Protein AF-0000000071535593 (afdb_homodimer)

Structure (mmCIF, N/CA/C/O backbone):
data_AF-0000000071535593-model_v1
#
loop_
_entity.id
_entity.type
_entity.pdbx_description
1 polymer 'Phloem filament protein'
#
loop_
_atom_site.group_PDB
_atom_site.id
_atom_site.type_symbol
_atom_site.label_atom_id
_atom_site.label_alt_id
_atom_site.label_comp_id
_atom_site.label_asym_id
_atom_site.label_entity_id
_atom_site.label_seq_id
_atom_site.pdbx_PDB_ins_code
_atom_site.Cartn_x
_atom_site.Cartn_y
_atom_site.Cartn_z
_atom_site.occupancy
_atom_site.B_iso_or_equiv
_atom_site.auth_seq_id
_atom_site.auth_comp_id
_atom_site.auth_asym_id
_atom_site.auth_atom_id
_atom_site.pdbx_PDB_model_num
ATOM 1 N N . MET A 1 1 ? 7.887 1.093 39.281 1 25.12 1 MET A N 1
ATOM 2 C CA . MET A 1 1 ? 7.391 -0.198 38.812 1 25.12 1 MET A CA 1
ATOM 3 C C . MET A 1 1 ? 6.609 -0.042 37.5 1 25.12 1 MET A C 1
ATOM 5 O O . MET A 1 1 ? 5.445 0.36 37.5 1 25.12 1 MET A O 1
ATOM 9 N N . SER A 1 2 ? 7.035 0.683 36.562 1 35.38 2 SER A N 1
ATOM 10 C CA . SER A 1 2 ? 6.363 1.193 35.375 1 35.38 2 SER A CA 1
ATOM 11 C C . SER A 1 2 ? 5.688 0.07 34.594 1 35.38 2 SER A C 1
ATOM 13 O O . SER A 1 2 ? 6.316 -0.946 34.312 1 35.38 2 SER A O 1
ATOM 15 N N . SER A 1 3 ? 4.426 -0.334 35 1 36.66 3 SER A N 1
ATOM 16 C CA . SER A 1 3 ? 3.561 -1.41 34.531 1 36.66 3 SER A CA 1
ATOM 17 C C . SER A 1 3 ? 3.674 -1.587 33 1 36.66 3 SER A C 1
ATOM 19 O O . SER A 1 3 ? 3.727 -0.604 32.281 1 36.66 3 SER A O 1
ATOM 21 N N . LEU A 1 4 ? 4.328 -2.672 32.594 1 36.34 4 LEU A N 1
ATOM 22 C CA . LEU A 1 4 ? 4.617 -3.215 31.266 1 36.34 4 LEU A CA 1
ATOM 23 C C . LEU A 1 4 ? 3.389 -3.137 30.359 1 36.34 4 LEU A C 1
ATOM 25 O O . LEU A 1 4 ? 2.332 -3.672 30.703 1 36.34 4 LEU A O 1
ATOM 29 N N . PRO A 1 5 ? 2.865 -2.062 29.859 1 39.38 5 PRO A N 1
ATOM 30 C CA . PRO A 1 5 ? 1.601 -2.111 29.125 1 39.38 5 PRO A CA 1
ATOM 31 C C . PRO A 1 5 ? 1.322 -3.484 28.516 1 39.38 5 PRO A C 1
ATOM 33 O O . PRO A 1 5 ? 2.238 -4.297 28.375 1 39.38 5 PRO A O 1
ATOM 36 N N . SER A 1 6 ? -0.046 -4.004 28.453 1 41.03 6 SER A N 1
ATOM 37 C CA . SER A 1 6 ? -0.812 -5.098 27.875 1 41.03 6 SER A CA 1
ATOM 38 C C . SER A 1 6 ? -0.205 -5.547 26.547 1 41.03 6 SER A C 1
ATOM 40 O O . SER A 1 6 ? -0.004 -4.734 25.641 1 41.03 6 SER A O 1
ATOM 42 N N . ILE A 1 7 ? 0.666 -6.441 26.438 1 41.28 7 ILE A N 1
ATOM 43 C CA . ILE A 1 7 ? 1.229 -7.199 25.328 1 41.28 7 ILE A CA 1
ATOM 44 C C . ILE A 1 7 ? 0.157 -7.43 24.266 1 41.28 7 ILE A C 1
ATOM 46 O O . ILE A 1 7 ? -0.715 -8.289 24.438 1 41.28 7 ILE A O 1
ATOM 50 N N . CYS A 1 8 ? -0.79 -6.617 24.016 1 44.81 8 CYS A N 1
ATOM 51 C CA . CYS A 1 8 ? -1.752 -6.953 22.969 1 44.81 8 CYS A CA 1
ATOM 52 C C . CYS A 1 8 ? -1.101 -7.789 21.875 1 44.81 8 CYS A C 1
ATOM 54 O O . CYS A 1 8 ? -0.149 -7.344 21.234 1 44.81 8 CYS A O 1
ATOM 56 N N . SER A 1 9 ? -0.848 -8.945 22.125 1 51.56 9 SER A N 1
ATOM 57 C CA . SER A 1 9 ? -0.414 -9.883 21.094 1 51.56 9 SER A CA 1
ATOM 58 C C . SER A 1 9 ? -0.837 -9.406 19.703 1 51.56 9 SER A C 1
ATOM 60 O O . SER A 1 9 ? -2.029 -9.258 19.422 1 51.56 9 SER A O 1
ATOM 62 N N . LYS A 1 10 ? -0.213 -8.414 19.234 1 64.94 10 LYS A N 1
ATOM 63 C CA . LYS A 1 10 ? -0.612 -7.859 17.938 1 64.94 10 LYS A CA 1
ATOM 64 C C . LYS A 1 10 ? -1.049 -8.961 16.969 1 64.94 10 LYS A C 1
ATOM 66 O O . LYS A 1 10 ? -0.282 -9.883 16.688 1 64.94 10 LYS A O 1
ATOM 71 N N . ARG A 1 11 ? -2.307 -9.398 17.016 1 82.06 11 ARG A N 1
ATOM 72 C CA . ARG A 1 11 ? -3.014 -10.406 16.234 1 82.06 11 ARG A CA 1
ATOM 73 C C . ARG A 1 11 ? -3.039 -10.039 14.766 1 82.06 11 ARG A C 1
ATOM 75 O O . ARG A 1 11 ? -2.871 -8.867 14.406 1 82.06 11 ARG A O 1
ATOM 82 N N . TRP A 1 12 ? -2.934 -11.109 14.023 1 93.44 12 TRP A N 1
ATOM 83 C CA . TRP A 1 12 ? -3.189 -10.938 12.602 1 93.44 12 TRP A CA 1
ATOM 84 C C . TRP A 1 12 ? -4.574 -10.344 12.367 1 93.44 12 TRP A C 1
ATOM 86 O O . TRP A 1 12 ? -5.559 -10.789 12.961 1 93.44 12 TRP A O 1
ATOM 96 N N . ILE A 1 13 ? -4.59 -9.289 11.68 1 93.25 13 ILE A N 1
ATOM 97 C CA . ILE A 1 13 ? -5.844 -8.672 11.273 1 93.25 13 ILE A CA 1
ATOM 98 C C . ILE A 1 13 ? -6.102 -8.938 9.789 1 93.25 13 ILE A C 1
ATOM 100 O O . ILE A 1 13 ? -5.223 -8.719 8.953 1 93.25 13 ILE A O 1
ATOM 104 N N . LYS A 1 14 ? -7.293 -9.375 9.516 1 95.25 14 LYS A N 1
ATOM 105 C CA . LYS A 1 14 ? -7.633 -9.68 8.133 1 95.25 14 LYS A CA 1
ATOM 106 C C . LYS A 1 14 ? -7.984 -8.414 7.355 1 95.25 14 LYS A C 1
ATOM 108 O O . LYS A 1 14 ? -8.672 -7.531 7.879 1 95.25 14 LYS A O 1
ATOM 113 N N . PHE A 1 15 ? -7.574 -8.344 6.133 1 94.88 15 PHE A N 1
ATOM 114 C CA . PHE A 1 15 ? -7.969 -7.234 5.266 1 94.88 15 PHE A CA 1
ATOM 115 C C . PHE A 1 15 ? -9.438 -7.34 4.891 1 94.88 15 PHE A C 1
ATOM 117 O O . PHE A 1 15 ? -9.906 -8.406 4.473 1 94.88 15 PHE A O 1
ATOM 124 N N . PRO A 1 16 ? -10.102 -6.27 5.043 1 90.38 16 PRO A N 1
ATOM 125 C CA . PRO A 1 16 ? -11.492 -6.316 4.605 1 90.38 16 PRO A CA 1
ATOM 126 C C . PRO A 1 16 ? -11.641 -6.438 3.09 1 90.38 16 PRO A C 1
ATOM 128 O O . PRO A 1 16 ? -12.617 -7 2.6 1 90.38 16 PRO A O 1
ATOM 131 N N . ASN A 1 17 ? -10.75 -5.82 2.326 1 91.38 17 ASN A N 1
ATOM 132 C CA . ASN A 1 17 ? -10.688 -5.852 0.868 1 91.38 17 ASN A CA 1
ATOM 133 C C . ASN A 1 17 ? -9.25 -5.98 0.37 1 91.38 17 ASN A C 1
ATOM 135 O O . ASN A 1 17 ? -8.391 -5.176 0.7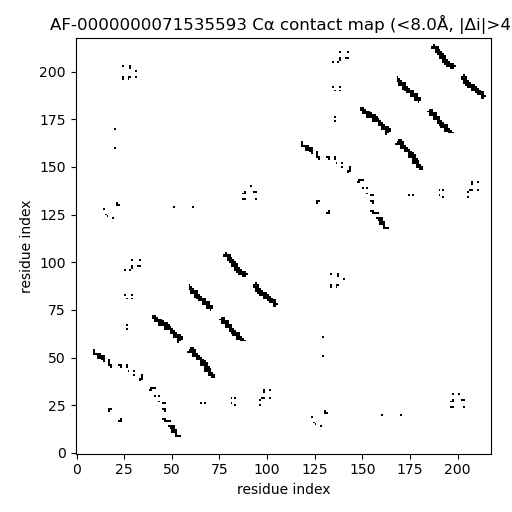29 1 91.38 17 ASN A O 1
ATOM 139 N N . VAL A 1 18 ? -9.117 -6.957 -0.475 1 93.25 18 VAL A N 1
ATOM 140 C CA . VAL A 1 18 ? -7.742 -7.23 -0.891 1 93.25 18 VAL A CA 1
ATOM 141 C C . VAL A 1 18 ? -7.512 -6.695 -2.301 1 93.25 18 VAL A C 1
ATOM 143 O O . VAL A 1 18 ? -6.387 -6.711 -2.803 1 93.25 18 VAL A O 1
ATOM 146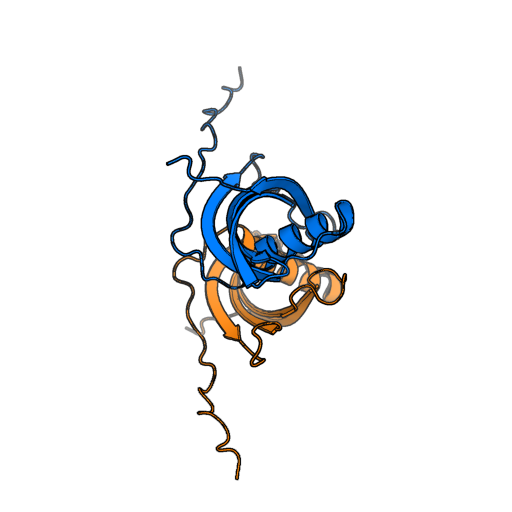 N N . LEU A 1 19 ? -8.609 -6.199 -2.914 1 89.19 19 LEU A N 1
ATOM 147 C CA . LEU A 1 19 ? -8.469 -5.684 -4.27 1 89.19 19 LEU A CA 1
ATOM 148 C C . LEU A 1 19 ? -8.133 -4.195 -4.258 1 89.19 19 LEU A C 1
ATOM 150 O O . LEU A 1 19 ? -8.805 -3.398 -4.91 1 89.19 19 LEU A O 1
ATOM 154 N N . ILE A 1 20 ? -7.234 -3.844 -3.434 1 92 20 ILE A N 1
ATOM 155 C CA . ILE A 1 20 ? -6.77 -2.463 -3.379 1 92 20 ILE A CA 1
ATOM 156 C C . ILE A 1 20 ? -5.383 -2.361 -4.012 1 92 20 ILE A C 1
ATOM 158 O O . ILE A 1 20 ? -4.551 -3.258 -3.848 1 92 20 ILE A O 1
ATOM 162 N N . PRO A 1 21 ? -5.137 -1.297 -4.656 1 92.19 21 PRO A N 1
ATOM 163 C CA . PRO A 1 21 ? -3.926 -1.204 -5.477 1 92.19 21 PRO A CA 1
ATOM 164 C C . PRO A 1 21 ? -2.646 -1.272 -4.645 1 92.19 21 PRO A C 1
ATOM 166 O O . PRO A 1 21 ? -1.653 -1.857 -5.082 1 92.19 21 PRO A O 1
ATOM 169 N N . CYS A 1 22 ? -2.633 -0.676 -3.508 1 93.25 22 CYS A N 1
ATOM 170 C CA . CYS A 1 22 ? -1.415 -0.676 -2.705 1 93.25 22 CYS A CA 1
ATOM 171 C C . CYS A 1 22 ? -1.065 -2.086 -2.242 1 93.25 22 CYS A C 1
ATOM 173 O O . CYS A 1 22 ? 0.108 -2.463 -2.221 1 93.25 22 CYS A O 1
ATOM 175 N N . LEU A 1 23 ? -2.078 -2.83 -1.902 1 94.44 23 LEU A N 1
ATOM 176 C CA . LEU A 1 23 ? -1.849 -4.215 -1.506 1 94.44 23 LEU A CA 1
ATOM 177 C C . LEU A 1 23 ? -1.385 -5.051 -2.693 1 94.44 23 LEU A C 1
ATOM 179 O O . LEU A 1 23 ? -0.507 -5.906 -2.551 1 94.44 23 LEU A O 1
ATOM 183 N N . GLN A 1 24 ? -1.997 -4.824 -3.807 1 93.31 24 GLN A N 1
ATOM 184 C CA . GLN A 1 24 ? -1.585 -5.531 -5.016 1 93.31 24 GLN A CA 1
ATOM 185 C C . GLN A 1 24 ? -0.12 -5.254 -5.34 1 93.31 24 GLN A C 1
ATOM 187 O O . GLN A 1 24 ? 0.606 -6.152 -5.77 1 93.31 24 GLN A O 1
ATOM 192 N N . ALA A 1 25 ? 0.277 -4.016 -5.113 1 92 25 ALA A N 1
ATOM 193 C CA . ALA A 1 25 ? 1.663 -3.635 -5.371 1 92 25 ALA A CA 1
ATOM 194 C C . ALA A 1 25 ? 2.621 -4.402 -4.465 1 92 25 ALA A C 1
ATOM 196 O O . ALA A 1 25 ? 3.689 -4.832 -4.902 1 92 25 ALA A O 1
ATOM 197 N N . ILE A 1 26 ? 2.27 -4.562 -3.207 1 94.25 26 ILE A N 1
ATOM 198 C CA . ILE A 1 26 ? 3.096 -5.289 -2.252 1 94.25 26 ILE A CA 1
ATOM 199 C C . ILE A 1 26 ? 3.221 -6.75 -2.684 1 94.25 26 ILE A C 1
ATOM 201 O O . ILE A 1 26 ? 4.32 -7.309 -2.691 1 94.25 26 ILE A O 1
ATOM 205 N N . ALA A 1 27 ? 2.074 -7.348 -3.047 1 95 27 ALA A N 1
ATOM 206 C CA . ALA A 1 27 ? 2.068 -8.742 -3.488 1 95 27 ALA A CA 1
ATOM 207 C C . ALA A 1 27 ? 2.934 -8.922 -4.73 1 95 27 ALA A C 1
ATOM 209 O O . ALA A 1 27 ? 3.699 -9.883 -4.824 1 95 27 ALA A O 1
ATOM 210 N N . GLU A 1 28 ? 2.787 -8.055 -5.641 1 92.62 28 GLU A N 1
ATOM 211 C CA . GLU A 1 28 ? 3.568 -8.117 -6.871 1 92.62 28 GLU A CA 1
ATOM 212 C C . GLU A 1 28 ? 5.062 -8.023 -6.582 1 92.62 28 GLU A C 1
ATOM 214 O O . GLU A 1 28 ? 5.867 -8.719 -7.207 1 92.62 28 GLU A O 1
ATOM 219 N N . HIS A 1 29 ? 5.398 -7.184 -5.656 1 91.31 29 HIS A N 1
ATOM 220 C CA . HIS A 1 29 ? 6.789 -7.098 -5.234 1 91.31 29 HIS A CA 1
ATOM 221 C C . HIS A 1 29 ? 7.301 -8.445 -4.738 1 91.31 29 HIS A C 1
ATOM 223 O O . HIS A 1 29 ? 8.438 -8.836 -5.027 1 91.31 29 HIS A O 1
ATOM 229 N N . GLY A 1 30 ? 6.5 -9.094 -3.98 1 93.5 30 GLY A N 1
ATOM 230 C CA . GLY A 1 30 ? 6.879 -10.398 -3.471 1 93.5 30 GLY A CA 1
ATOM 231 C C . GLY A 1 30 ? 7.16 -11.414 -4.57 1 93.5 30 GLY A C 1
ATOM 232 O O . GLY A 1 30 ? 8.172 -12.117 -4.527 1 93.5 30 GLY A O 1
ATOM 233 N N . ILE A 1 31 ? 6.332 -11.461 -5.535 1 92.62 31 ILE A N 1
ATOM 234 C CA . ILE A 1 31 ? 6.484 -12.398 -6.641 1 92.62 31 ILE A CA 1
ATOM 235 C C . ILE A 1 31 ? 7.746 -12.062 -7.434 1 92.62 31 ILE A C 1
ATOM 237 O O . ILE A 1 31 ? 8.492 -12.953 -7.832 1 92.62 31 ILE A O 1
ATOM 241 N N . GLU A 1 32 ? 7.996 -10.758 -7.605 1 90.94 32 GLU A N 1
ATOM 242 C CA . GLU A 1 32 ? 9.172 -10.336 -8.352 1 90.94 32 GLU A CA 1
ATOM 243 C C . GLU A 1 32 ? 10.461 -10.719 -7.633 1 90.94 32 GLU A C 1
ATOM 245 O O . GLU A 1 32 ? 11.414 -11.195 -8.258 1 90.94 32 GLU A O 1
ATOM 250 N N . GLU A 1 33 ? 10.477 -10.508 -6.348 1 90.44 33 GLU A N 1
ATOM 251 C CA . GLU A 1 33 ? 11.648 -10.898 -5.57 1 90.44 33 GLU A CA 1
ATOM 252 C C . GLU A 1 33 ? 11.883 -12.398 -5.629 1 90.44 33 GLU A C 1
ATOM 254 O O . GLU A 1 33 ? 13.023 -12.859 -5.75 1 90.44 33 GLU A O 1
ATOM 259 N N . PHE A 1 34 ? 10.812 -13.102 -5.543 1 93.38 34 PHE A N 1
ATOM 260 C CA . PHE A 1 34 ? 10.898 -14.555 -5.594 1 93.38 34 PHE A CA 1
ATOM 261 C C . PHE A 1 34 ? 11.438 -15.016 -6.945 1 93.38 34 PHE A C 1
ATOM 263 O O . PHE A 1 34 ? 12.32 -15.883 -7.008 1 93.38 34 PHE A O 1
ATOM 270 N N . LYS A 1 35 ? 10.852 -14.469 -7.965 1 90.81 35 LYS A N 1
ATOM 271 C CA . LYS A 1 35 ? 11.297 -14.797 -9.312 1 90.81 35 LYS A CA 1
ATOM 272 C C . LYS A 1 35 ? 12.781 -14.516 -9.484 1 90.81 35 LYS A C 1
ATOM 274 O O . LYS A 1 35 ? 13.5 -15.305 -10.109 1 90.81 35 LYS A O 1
ATOM 279 N N . LYS A 1 36 ? 13.18 -13.461 -8.992 1 88.44 36 LYS A N 1
ATOM 280 C CA . LYS A 1 36 ? 14.578 -13.062 -9.117 1 88.44 36 LYS A CA 1
ATOM 281 C C . LYS A 1 36 ? 15.5 -14.023 -8.375 1 88.44 36 LYS A C 1
ATOM 283 O O . LYS A 1 36 ? 16.562 -14.398 -8.875 1 88.44 36 LYS A O 1
ATOM 288 N N . LYS A 1 37 ? 15.078 -14.484 -7.273 1 90.56 37 LYS A N 1
ATOM 289 C CA . LYS A 1 37 ? 15.906 -15.328 -6.41 1 90.56 37 LYS A CA 1
ATOM 290 C C . LYS A 1 37 ? 15.961 -16.766 -6.926 1 90.56 37 LYS A C 1
ATOM 292 O O . LYS A 1 37 ? 16.984 -17.438 -6.801 1 90.56 37 LYS A O 1
ATOM 297 N N . HIS A 1 38 ? 14.836 -17.25 -7.523 1 91.38 38 HIS A N 1
ATOM 298 C CA . HIS A 1 38 ? 14.75 -18.672 -7.852 1 91.38 38 HIS A CA 1
ATOM 299 C C . HIS A 1 38 ? 14.727 -18.875 -9.359 1 91.38 38 HIS A C 1
ATOM 301 O O . HIS A 1 38 ? 14.68 -20.016 -9.828 1 91.38 38 HIS A O 1
ATOM 307 N N . GLU A 1 39 ? 14.75 -17.875 -10.164 1 90.06 39 GLU A N 1
ATOM 308 C CA . GLU A 1 39 ? 14.773 -17.938 -11.617 1 90.06 39 GLU A CA 1
ATOM 309 C C . GLU A 1 39 ? 13.57 -18.719 -12.148 1 90.06 39 GLU A C 1
ATOM 311 O O . GLU A 1 39 ? 13.727 -19.625 -12.961 1 90.06 39 GLU A O 1
ATOM 316 N N . VAL A 1 40 ? 12.477 -18.406 -11.555 1 90 40 VAL A N 1
ATOM 317 C CA . VAL A 1 40 ? 11.234 -19.016 -12.016 1 90 40 VAL A CA 1
ATOM 318 C C . VAL A 1 40 ? 10.398 -17.984 -12.773 1 90 40 VAL A C 1
ATOM 320 O O . VAL A 1 40 ? 10.656 -16.781 -12.68 1 90 40 VAL A O 1
ATOM 323 N N . SER A 1 41 ? 9.531 -18.578 -13.531 1 91.25 41 SER A N 1
ATOM 324 C CA . SER A 1 41 ? 8.625 -17.703 -14.281 1 91.25 41 SER A CA 1
ATOM 325 C C . SER A 1 41 ? 7.211 -17.766 -13.727 1 91.25 41 SER A C 1
ATOM 327 O O . SER A 1 41 ? 6.555 -18.812 -13.797 1 91.25 41 SER A O 1
ATOM 329 N N . LEU A 1 42 ? 6.836 -16.75 -13.078 1 93.56 42 LEU A N 1
ATOM 330 C CA . LEU A 1 42 ? 5.48 -16.594 -12.57 1 93.56 42 LEU A CA 1
ATOM 331 C C . LEU A 1 42 ? 4.891 -15.25 -13.016 1 93.56 42 LEU A C 1
ATOM 333 O O . LEU A 1 42 ? 5.613 -14.266 -13.141 1 93.56 42 LEU A O 1
ATOM 337 N N . ILE A 1 43 ? 3.648 -15.297 -13.352 1 92.31 43 ILE A N 1
ATOM 338 C CA . ILE A 1 43 ? 2.945 -14.062 -13.703 1 92.31 43 ILE A CA 1
ATOM 339 C C . ILE A 1 43 ? 1.898 -13.75 -12.641 1 92.31 43 ILE A C 1
ATOM 341 O O . ILE A 1 43 ? 0.955 -14.516 -12.438 1 92.31 43 ILE A O 1
ATOM 345 N N . TYR A 1 44 ? 2.076 -12.617 -12.023 1 92.5 44 TYR A N 1
ATOM 346 C CA . TYR A 1 44 ? 1.186 -12.18 -10.953 1 92.5 44 TYR A CA 1
ATOM 347 C C . TYR A 1 44 ? -0.24 -12.016 -11.461 1 92.5 44 TYR A C 1
ATOM 349 O O . TYR A 1 44 ? -0.459 -11.453 -12.539 1 92.5 44 TYR A O 1
ATOM 357 N N . LYS A 1 45 ? -1.156 -12.531 -10.75 1 94.12 45 LYS A N 1
ATOM 358 C CA . LYS A 1 45 ? -2.559 -12.281 -11.062 1 94.12 45 LYS A CA 1
ATOM 359 C C . LYS A 1 45 ? -3.193 -11.344 -10.039 1 94.12 45 LYS A C 1
ATOM 361 O O . LYS A 1 45 ? -3.422 -10.164 -10.32 1 94.12 45 LYS A O 1
ATOM 366 N N . ASN A 1 46 ? -3.479 -11.852 -8.766 1 94.94 46 ASN A N 1
ATOM 367 C CA . ASN A 1 46 ? -4.078 -11.016 -7.73 1 94.94 46 ASN A CA 1
ATOM 368 C C . ASN A 1 46 ? -3.906 -11.625 -6.34 1 94.94 46 ASN A C 1
ATOM 370 O O . ASN A 1 46 ? -3.504 -12.781 -6.215 1 94.94 46 ASN A O 1
ATOM 374 N N . VAL A 1 47 ? -4.16 -10.812 -5.336 1 96.88 47 VAL A N 1
ATOM 375 C CA . VAL A 1 47 ? -4.289 -11.281 -3.961 1 96.88 47 VAL A CA 1
ATOM 376 C C . VAL A 1 47 ? -5.699 -11.82 -3.729 1 96.88 47 VAL A C 1
ATOM 378 O O . VAL A 1 47 ? -6.684 -11.203 -4.145 1 96.88 47 VAL A O 1
ATOM 381 N N . VAL A 1 48 ? -5.793 -12.914 -3.098 1 96.88 48 VAL A N 1
ATOM 382 C CA . VAL A 1 48 ? -7.105 -13.492 -2.842 1 96.88 48 VAL A CA 1
ATOM 383 C C . VAL A 1 48 ? -7.477 -13.305 -1.372 1 96.88 48 VAL A C 1
ATOM 385 O O . VAL A 1 48 ? -8.656 -13.195 -1.032 1 96.88 48 VAL A O 1
ATOM 388 N N . GLU A 1 49 ? -6.477 -13.383 -0.506 1 97 49 GLU A N 1
ATOM 389 C CA . GLU A 1 49 ? -6.637 -13.172 0.93 1 97 49 GLU A CA 1
ATOM 390 C C . GLU A 1 49 ? -5.367 -12.594 1.548 1 97 49 GLU A C 1
ATOM 392 O O . GLU A 1 49 ? -4.277 -12.75 0.993 1 97 49 GLU A O 1
ATOM 397 N N . GLY A 1 50 ? -5.605 -11.914 2.715 1 97.44 50 GLY A N 1
ATOM 398 C CA . GLY A 1 50 ? -4.414 -11.375 3.344 1 97.44 50 GLY A CA 1
ATOM 399 C C . GLY A 1 50 ? -4.652 -10.898 4.766 1 97.44 50 GLY A C 1
ATOM 400 O O . GLY A 1 50 ? -5.785 -10.602 5.145 1 97.44 50 GLY A O 1
ATOM 401 N N . TRP A 1 51 ? -3.617 -10.867 5.43 1 97.19 51 TRP A N 1
ATOM 402 C CA . TRP A 1 51 ? -3.557 -10.414 6.812 1 97.19 51 TRP A CA 1
ATOM 403 C C . TRP A 1 51 ? -2.338 -9.523 7.039 1 97.19 51 TRP A C 1
ATOM 405 O O . TRP A 1 51 ? -1.358 -9.602 6.293 1 97.19 51 TRP A O 1
ATOM 415 N N . TYR A 1 52 ? -2.543 -8.648 8.016 1 95.44 52 TYR A N 1
ATOM 416 C CA . TYR A 1 52 ? -1.38 -7.867 8.422 1 95.44 52 TYR A CA 1
ATOM 417 C C . TYR A 1 52 ? -1.259 -7.824 9.945 1 95.44 52 TYR A C 1
ATOM 419 O O . TYR A 1 52 ? -2.236 -8.062 10.656 1 95.44 52 TYR A O 1
ATOM 427 N N . LYS A 1 53 ? -0.071 -7.598 10.359 1 94.19 53 LYS A N 1
ATOM 428 C CA . LYS A 1 53 ? 0.266 -7.527 11.773 1 94.19 53 LYS A CA 1
ATOM 429 C C . LYS A 1 53 ? 1.319 -6.453 12.039 1 94.19 53 LYS A C 1
ATOM 431 O O . LYS A 1 53 ? 2.33 -6.387 11.336 1 94.19 53 LYS A O 1
ATOM 436 N N . GLU A 1 54 ? 1.044 -5.645 13.031 1 90.94 54 GLU A N 1
ATOM 437 C CA . GLU A 1 54 ? 2.041 -4.66 13.445 1 90.94 54 GLU A CA 1
ATOM 438 C C . GLU A 1 54 ? 3.076 -5.281 14.375 1 90.94 54 GLU A C 1
ATOM 440 O O . GLU A 1 54 ? 2.723 -5.984 15.32 1 90.94 54 GLU A O 1
ATOM 445 N N . LEU A 1 55 ? 4.363 -5.094 14.062 1 89.44 55 LEU A N 1
ATOM 446 C CA . LEU A 1 55 ? 5.414 -5.734 14.852 1 89.44 55 LEU A CA 1
ATOM 447 C C . LEU A 1 55 ? 5.926 -4.793 15.938 1 89.44 55 LEU A C 1
ATOM 449 O O . LEU A 1 55 ? 6.422 -5.246 16.969 1 89.44 55 LEU A O 1
ATOM 453 N N . ASP A 1 56 ? 5.934 -3.539 15.664 1 82.25 56 ASP A N 1
ATOM 454 C CA . ASP A 1 56 ? 6.441 -2.613 16.672 1 82.25 56 ASP A CA 1
ATOM 455 C C . ASP A 1 56 ? 5.324 -1.721 17.203 1 82.25 56 ASP A C 1
ATOM 457 O O . ASP A 1 56 ? 4.246 -1.644 16.609 1 82.25 56 ASP A O 1
ATOM 461 N 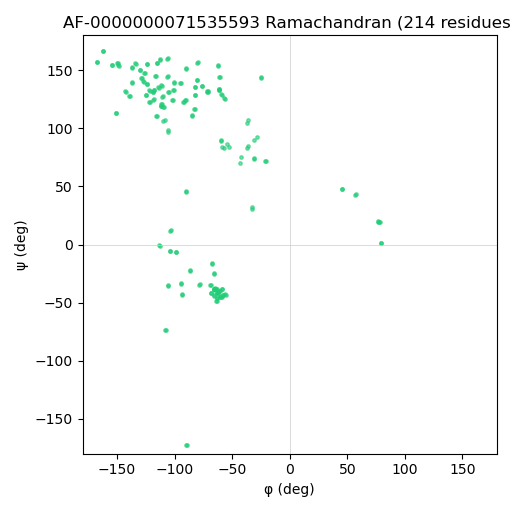N . ASP A 1 57 ? 5.613 -1.235 18.328 1 71.31 57 ASP A N 1
ATOM 462 C CA . ASP A 1 57 ? 4.605 -0.454 19.047 1 71.31 57 ASP A CA 1
ATOM 463 C C . ASP A 1 57 ? 4.312 0.856 18.312 1 71.31 57 ASP A C 1
ATOM 465 O O . ASP A 1 57 ? 3.264 1.468 18.516 1 71.31 57 ASP A O 1
ATOM 469 N N . HIS A 1 58 ? 5.164 1.201 17.438 1 74.06 58 HIS A N 1
ATOM 470 C CA . HIS A 1 58 ? 4.988 2.498 16.797 1 74.06 58 HIS A CA 1
ATOM 471 C C . HIS A 1 58 ? 4.316 2.348 15.43 1 74.06 58 HIS A C 1
ATOM 473 O O . HIS A 1 58 ? 3.949 3.344 14.805 1 74.06 58 HIS A O 1
ATOM 479 N N . GLY A 1 59 ? 4.145 1.115 15.023 1 77.19 59 GLY A N 1
ATOM 480 C CA . GLY A 1 59 ? 3.484 0.915 13.742 1 77.19 59 GLY A CA 1
ATOM 481 C C . GLY A 1 59 ? 4.391 1.179 12.555 1 77.19 59 GLY A C 1
ATOM 482 O O . GLY A 1 59 ? 3.914 1.404 11.445 1 77.19 59 GLY A O 1
ATOM 483 N N . ASN A 1 60 ? 5.688 1.159 12.742 1 83.06 60 ASN A N 1
ATOM 484 C CA . ASN A 1 60 ? 6.656 1.459 11.695 1 83.06 60 ASN A CA 1
ATOM 485 C C . ASN A 1 60 ? 6.996 0.22 10.867 1 83.06 60 ASN A C 1
ATOM 487 O O . ASN A 1 60 ? 7.477 0.333 9.742 1 83.06 60 ASN A O 1
ATOM 491 N N . THR A 1 61 ? 6.754 -0.913 11.477 1 92.06 61 THR A N 1
ATOM 492 C CA . THR A 1 61 ? 7.012 -2.168 10.781 1 92.06 61 THR A CA 1
ATOM 493 C C . THR A 1 61 ? 5.742 -3.014 10.703 1 92.06 61 THR A C 1
ATOM 495 O O . THR A 1 61 ? 5.137 -3.332 11.727 1 92.06 61 THR A O 1
ATOM 498 N N . ILE A 1 62 ? 5.418 -3.316 9.477 1 94.38 62 ILE A N 1
ATOM 499 C CA . ILE A 1 62 ? 4.207 -4.09 9.234 1 94.38 62 ILE A CA 1
ATOM 500 C C . ILE A 1 62 ? 4.562 -5.41 8.547 1 94.38 62 ILE A C 1
ATOM 502 O O . ILE A 1 62 ? 5.371 -5.434 7.621 1 94.38 62 ILE A O 1
ATOM 506 N N . ARG A 1 63 ? 4.004 -6.516 9.109 1 96.06 63 ARG A N 1
ATOM 507 C CA . ARG A 1 63 ? 4.125 -7.82 8.461 1 96.06 63 ARG A CA 1
ATOM 508 C C . ARG A 1 63 ? 2.842 -8.188 7.727 1 96.06 63 ARG A C 1
ATOM 510 O O . ARG A 1 63 ? 1.744 -8.039 8.266 1 96.06 63 ARG A O 1
ATOM 517 N N . TYR A 1 64 ? 3.027 -8.656 6.473 1 97.44 64 TYR A N 1
ATOM 518 C CA . TYR A 1 64 ? 1.904 -9.102 5.656 1 97.44 64 TYR A CA 1
ATOM 519 C C . TYR A 1 64 ? 1.957 -10.602 5.43 1 97.44 64 TYR A C 1
ATOM 521 O O . TYR A 1 64 ? 3.031 -11.164 5.203 1 97.44 64 TYR A O 1
ATOM 529 N N . ARG A 1 65 ? 0.869 -11.219 5.535 1 98.19 65 ARG A N 1
ATOM 530 C CA . ARG A 1 65 ? 0.644 -12.578 5.055 1 98.19 65 ARG A CA 1
ATOM 531 C C . ARG A 1 65 ? -0.405 -12.602 3.947 1 98.19 65 ARG A C 1
ATOM 533 O O . ARG A 1 65 ? -1.594 -12.406 4.207 1 98.19 65 ARG A O 1
ATOM 540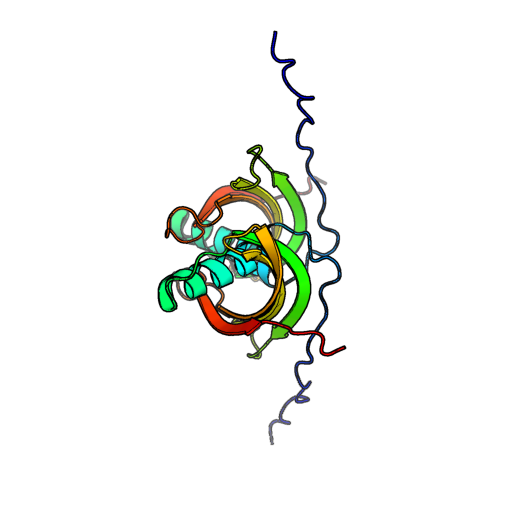 N N . LEU A 1 66 ? 0.018 -12.891 2.738 1 98.44 66 LEU A N 1
ATOM 541 C CA . LEU A 1 66 ? -0.86 -12.766 1.581 1 98.44 66 LEU A CA 1
ATOM 542 C C . LEU A 1 66 ? -0.985 -14.094 0.846 1 98.44 66 LEU A C 1
ATOM 544 O O . LEU A 1 66 ? 0.009 -14.797 0.654 1 98.44 66 LEU A O 1
ATOM 548 N N . HIS A 1 67 ? -2.172 -14.406 0.563 1 98.44 67 HIS A N 1
ATOM 549 C CA . HIS A 1 67 ? -2.422 -15.469 -0.408 1 98.44 67 HIS A CA 1
ATOM 550 C C . HIS A 1 67 ? -2.578 -14.898 -1.815 1 98.44 67 HIS A C 1
ATOM 552 O O . HIS A 1 67 ? -3.469 -14.086 -2.064 1 98.44 67 HIS A O 1
ATOM 558 N N . ILE A 1 68 ? -1.744 -15.367 -2.695 1 97.94 68 ILE A N 1
ATOM 559 C CA . ILE A 1 68 ? -1.585 -14.773 -4.016 1 97.94 68 ILE A CA 1
ATOM 560 C C . ILE A 1 68 ? -1.819 -15.836 -5.094 1 97.94 68 ILE A C 1
ATOM 562 O O . ILE A 1 68 ? -1.361 -16.969 -4.961 1 97.94 68 ILE A O 1
ATOM 566 N N . GLN A 1 69 ? -2.516 -15.422 -6.098 1 97.44 69 GLN A N 1
ATOM 567 C CA . GLN A 1 69 ? -2.635 -16.266 -7.285 1 97.44 69 GLN A CA 1
ATOM 568 C C . GLN A 1 69 ? -1.689 -15.805 -8.391 1 97.44 69 GLN A C 1
ATOM 570 O O . GLN A 1 69 ? -1.527 -14.602 -8.609 1 97.44 69 GLN A O 1
ATOM 575 N N . ALA A 1 70 ? -1.094 -16.734 -9.023 1 96.62 70 ALA A N 1
ATOM 576 C CA . ALA A 1 70 ? -0.172 -16.469 -10.125 1 96.62 70 ALA A CA 1
ATOM 577 C C . ALA A 1 70 ? -0.204 -17.594 -11.156 1 96.62 70 ALA A C 1
ATOM 579 O O . ALA A 1 70 ? -0.531 -18.734 -10.828 1 96.62 70 ALA A O 1
ATOM 580 N N . TYR A 1 71 ? 0.13 -17.188 -12.352 1 96.38 71 TYR A N 1
ATOM 581 C CA . TYR A 1 71 ? 0.217 -18.172 -13.438 1 96.38 71 TYR A CA 1
ATOM 582 C C . TYR A 1 71 ? 1.647 -18.672 -13.609 1 96.38 71 TYR A C 1
ATOM 584 O O . TYR A 1 71 ? 2.596 -17.891 -13.531 1 96.38 71 TYR A O 1
ATOM 592 N N . ASP A 1 72 ? 1.723 -19.938 -13.828 1 94.06 72 ASP A N 1
ATOM 593 C CA . ASP A 1 72 ? 3.049 -20.469 -14.141 1 94.06 72 ASP A CA 1
ATOM 594 C C . ASP A 1 72 ? 3.311 -20.438 -15.641 1 94.06 72 ASP A C 1
ATOM 596 O O . ASP A 1 72 ? 2.543 -19.828 -16.391 1 94.06 72 ASP A O 1
ATOM 600 N N . CYS A 1 73 ? 4.379 -21 -16.094 1 91.06 73 CYS A N 1
ATOM 601 C CA . CYS A 1 73 ? 4.863 -20.922 -17.469 1 91.06 73 CYS A CA 1
ATOM 602 C C . CYS A 1 73 ? 3.904 -21.625 -18.422 1 91.06 73 CYS A C 1
ATOM 604 O O . CYS A 1 73 ? 3.904 -21.359 -19.625 1 91.06 73 CYS A O 1
ATOM 606 N N . ILE A 1 74 ? 3.119 -22.594 -17.953 1 93.81 74 ILE A N 1
ATOM 607 C CA . ILE A 1 74 ? 2.178 -23.312 -18.812 1 93.81 74 ILE A CA 1
ATOM 608 C C . ILE A 1 74 ? 0.76 -22.797 -18.547 1 93.81 74 ILE A C 1
ATOM 610 O O . ILE A 1 74 ? -0.215 -23.5 -18.859 1 93.81 74 ILE A O 1
ATOM 614 N N . ARG A 1 75 ? 0.587 -21.641 -17.812 1 92.56 75 ARG A N 1
ATOM 615 C CA . ARG A 1 75 ? -0.643 -20.891 -17.609 1 92.56 75 ARG A CA 1
ATOM 616 C C . ARG A 1 75 ? -1.552 -21.578 -16.594 1 92.56 75 ARG A C 1
ATOM 618 O O . ARG A 1 75 ? -2.777 -21.469 -16.688 1 92.56 75 ARG A O 1
ATOM 625 N N . ARG A 1 76 ? -0.908 -22.453 -15.812 1 94.5 76 ARG A N 1
ATOM 626 C CA . ARG A 1 76 ? -1.688 -22.953 -14.68 1 94.5 76 ARG A CA 1
ATOM 627 C C . ARG A 1 76 ? -1.774 -21.906 -13.57 1 94.5 76 ARG A C 1
ATOM 629 O O . ARG A 1 76 ? -0.785 -21.25 -13.266 1 94.5 76 ARG A O 1
ATOM 636 N N . LEU A 1 77 ? -3.018 -21.797 -13.039 1 95.75 77 LEU A N 1
ATOM 637 C CA . LEU A 1 77 ? -3.232 -20.891 -11.922 1 95.75 77 LEU A CA 1
ATOM 638 C C . LEU A 1 77 ? -2.852 -21.547 -10.602 1 95.75 77 LEU A C 1
ATOM 640 O O . LEU A 1 77 ? -3.467 -22.531 -10.195 1 95.75 77 LEU A O 1
ATOM 644 N N . LEU A 1 78 ? -1.858 -20.953 -10.016 1 96.12 78 LEU A N 1
ATOM 645 C CA . LEU A 1 78 ? -1.358 -21.484 -8.758 1 96.12 78 LEU A CA 1
ATOM 646 C C . LEU A 1 78 ? -1.58 -20.484 -7.617 1 96.12 78 LEU A C 1
ATOM 648 O O . LEU A 1 78 ? -1.76 -19.297 -7.855 1 96.12 78 LEU A O 1
ATOM 652 N N . LYS A 1 79 ? -1.629 -21.062 -6.387 1 97.31 79 LYS A N 1
ATOM 653 C CA . LYS A 1 79 ? -1.789 -20.25 -5.191 1 97.31 79 LYS A CA 1
ATOM 654 C C . LYS A 1 79 ? -0.543 -20.312 -4.312 1 97.31 79 LYS A C 1
ATOM 656 O O . LYS A 1 79 ? 0.023 -21.375 -4.102 1 97.31 79 LYS A O 1
ATOM 661 N N . PHE A 1 80 ? -0.149 -19.156 -3.861 1 97.56 80 PHE A N 1
ATOM 662 C CA . PHE A 1 80 ? 1.044 -19.062 -3.029 1 97.56 80 PHE A CA 1
ATOM 663 C C . PHE A 1 80 ? 0.754 -18.25 -1.766 1 97.56 80 PHE A C 1
ATOM 665 O O . PHE A 1 80 ? -0.145 -17.406 -1.751 1 97.56 80 PHE A O 1
ATOM 672 N N . GLU A 1 81 ? 1.43 -18.562 -0.751 1 98.12 81 GLU A N 1
ATOM 673 C CA . GLU A 1 81 ? 1.494 -17.719 0.433 1 98.12 81 GLU A CA 1
ATOM 674 C C . GLU A 1 81 ? 2.801 -16.922 0.477 1 98.12 81 GLU A C 1
ATOM 676 O O . GLU A 1 81 ? 3.885 -17.5 0.363 1 98.12 81 GLU A O 1
ATOM 681 N N . ALA A 1 82 ? 2.686 -15.688 0.571 1 98.25 82 ALA A N 1
ATOM 682 C CA . ALA A 1 82 ? 3.844 -14.805 0.703 1 98.25 82 ALA A CA 1
ATOM 683 C C . ALA A 1 82 ? 3.807 -14.047 2.025 1 98.25 82 ALA A C 1
ATOM 685 O O . ALA A 1 82 ? 2.762 -13.523 2.418 1 98.25 82 ALA A O 1
ATOM 686 N N . VAL A 1 83 ? 4.891 -14.016 2.73 1 98.5 83 VAL A N 1
ATOM 687 C CA . VAL A 1 83 ? 5.059 -13.195 3.924 1 98.5 83 VAL A CA 1
ATOM 688 C C . VAL A 1 83 ? 6.062 -12.078 3.646 1 98.5 83 VAL A C 1
ATOM 690 O O . VAL A 1 83 ? 7.195 -12.344 3.236 1 98.5 83 VAL A O 1
ATOM 693 N N . LEU A 1 84 ? 5.594 -10.828 3.811 1 97.56 84 LEU A N 1
ATOM 694 C CA . LEU A 1 84 ? 6.41 -9.664 3.498 1 97.56 84 LEU A CA 1
ATOM 695 C C . LEU A 1 84 ? 6.52 -8.742 4.707 1 97.56 84 LEU A C 1
ATOM 697 O O . LEU A 1 84 ? 5.672 -8.773 5.602 1 97.56 84 LEU A O 1
ATOM 701 N N . LEU A 1 85 ? 7.59 -7.977 4.703 1 95.31 85 LEU A N 1
ATOM 702 C CA . LEU A 1 85 ? 7.816 -6.957 5.723 1 95.31 85 LEU A CA 1
ATOM 703 C C . LEU A 1 85 ? 7.883 -5.566 5.098 1 95.31 85 LEU A C 1
ATOM 705 O O . LEU A 1 85 ? 8.617 -5.352 4.129 1 95.31 85 LEU A O 1
ATOM 709 N N . GLN A 1 86 ? 7.012 -4.734 5.629 1 92.5 86 GLN A N 1
ATOM 710 C CA . GLN A 1 86 ? 7.07 -3.334 5.215 1 92.5 86 GLN A CA 1
ATOM 711 C C . GLN A 1 86 ? 7.578 -2.449 6.352 1 92.5 86 GLN A C 1
ATOM 713 O O . GLN A 1 86 ? 7.027 -2.469 7.453 1 92.5 86 GLN A O 1
ATOM 718 N N . GLN A 1 87 ? 8.562 -1.674 6.039 1 89.5 87 GLN A N 1
ATOM 719 C CA . GLN A 1 87 ? 9.078 -0.669 6.969 1 89.5 87 GLN A CA 1
ATOM 720 C C . GLN A 1 87 ? 8.742 0.741 6.488 1 89.5 87 GLN A C 1
ATOM 722 O O . GLN A 1 87 ? 9.141 1.141 5.395 1 89.5 87 GLN A O 1
ATOM 727 N N . HIS A 1 88 ? 7.953 1.447 7.344 1 85.25 88 HIS A N 1
ATOM 728 C CA . HIS A 1 88 ? 7.594 2.82 7.012 1 85.25 88 HIS A CA 1
ATOM 729 C C . HIS A 1 88 ? 8.828 3.711 6.926 1 85.25 88 HIS A C 1
ATOM 731 O O . HIS A 1 88 ? 9.867 3.4 7.523 1 85.25 88 HIS A O 1
ATOM 737 N N . ALA A 1 89 ? 8.641 4.773 6.113 1 75.25 89 ALA A N 1
ATOM 738 C CA . ALA A 1 89 ? 9.734 5.719 5.93 1 75.25 89 ALA A CA 1
ATOM 739 C C . ALA A 1 89 ? 10.156 6.336 7.262 1 75.25 89 ALA A C 1
ATOM 741 O O . ALA A 1 89 ? 9.305 6.68 8.086 1 75.25 89 ALA A O 1
ATOM 742 N N . GLN A 1 90 ? 11.477 6.242 7.465 1 69.56 90 GLN A N 1
ATOM 743 C CA . GLN A 1 90 ? 12.055 6.895 8.633 1 69.56 90 GLN A CA 1
ATOM 744 C C . GLN A 1 90 ? 13.234 7.781 8.25 1 69.56 90 GLN A C 1
ATOM 746 O O . GLN A 1 90 ? 14.031 7.422 7.379 1 69.56 90 GLN A O 1
ATOM 751 N N . ASN A 1 91 ? 13.25 8.828 8.977 1 66.06 91 ASN A N 1
ATOM 752 C CA . ASN A 1 91 ? 14.422 9.695 8.898 1 66.06 91 ASN A CA 1
ATOM 753 C C . ASN A 1 91 ? 14.844 9.938 7.453 1 66.06 91 ASN A C 1
ATOM 755 O O . ASN A 1 91 ? 16.016 9.734 7.102 1 66.06 91 ASN A O 1
ATOM 759 N N . ASN A 1 92 ? 14 10.25 6.625 1 64.44 92 ASN A N 1
ATOM 760 C CA . ASN A 1 92 ? 14.297 10.609 5.242 1 64.44 92 ASN A CA 1
ATOM 761 C C . ASN A 1 92 ? 14.539 9.375 4.383 1 64.44 92 ASN A C 1
ATOM 763 O O . ASN A 1 92 ? 15.031 9.484 3.256 1 64.44 92 ASN A O 1
ATOM 767 N N . GLU A 1 93 ? 14.422 8.352 5 1 69.12 93 GLU A N 1
ATOM 768 C CA . GLU A 1 93 ? 14.516 7.141 4.191 1 69.12 93 GLU A CA 1
ATOM 769 C C . GLU A 1 93 ? 13.148 6.711 3.674 1 69.12 93 GLU A C 1
ATOM 771 O O . GLU A 1 93 ? 12.133 6.926 4.34 1 69.12 93 GLU A O 1
ATOM 776 N N . LYS A 1 94 ? 13.227 6.07 2.533 1 72.88 94 LYS A N 1
ATOM 777 C CA . LYS A 1 94 ? 12 5.629 1.879 1 72.88 94 LYS A CA 1
ATOM 778 C C . LYS A 1 94 ? 11.477 4.34 2.506 1 72.88 94 LYS A C 1
ATOM 780 O O . LYS A 1 94 ? 12.227 3.611 3.156 1 72.88 94 LYS A O 1
ATOM 785 N N . SER A 1 95 ? 10.219 4.121 2.35 1 81.75 95 SER A N 1
ATOM 786 C CA . SER A 1 95 ? 9.594 2.875 2.781 1 81.75 95 SER A CA 1
ATOM 787 C C . SER A 1 95 ? 10.18 1.678 2.041 1 81.75 95 SER A C 1
ATOM 789 O O . SER A 1 95 ? 10.469 1.761 0.846 1 81.75 95 SER A O 1
ATOM 791 N N . THR A 1 96 ? 10.5 0.611 2.768 1 86.19 96 THR A N 1
ATOM 792 C CA . THR A 1 96 ? 11.078 -0.59 2.17 1 86.19 96 THR A CA 1
ATOM 793 C C . THR A 1 96 ? 10.148 -1.787 2.367 1 86.19 96 THR A C 1
ATOM 795 O O . THR A 1 96 ? 9.461 -1.883 3.383 1 86.19 96 THR A O 1
ATOM 798 N N . ILE A 1 97 ? 10.141 -2.664 1.353 1 91.38 97 ILE A N 1
ATOM 799 C CA . ILE A 1 97 ? 9.398 -3.92 1.422 1 91.38 97 ILE A CA 1
ATOM 800 C C . ILE A 1 97 ? 10.336 -5.09 1.141 1 91.38 97 ILE A C 1
ATOM 802 O O . ILE A 1 97 ? 11.102 -5.062 0.174 1 91.38 97 ILE A O 1
ATOM 806 N N . THR A 1 98 ? 10.336 -6.062 2.006 1 93.19 98 THR A N 1
ATOM 807 C CA . THR A 1 98 ? 11.172 -7.246 1.84 1 93.19 98 THR A CA 1
ATOM 808 C C . THR A 1 98 ? 10.328 -8.516 1.916 1 93.19 98 THR A C 1
ATOM 810 O O . THR A 1 98 ? 9.359 -8.578 2.672 1 93.19 98 THR A O 1
ATOM 813 N N . LEU A 1 99 ? 10.797 -9.492 1.144 1 96.25 99 LEU A N 1
ATOM 814 C CA . LEU A 1 99 ? 10.133 -10.789 1.158 1 96.25 99 LEU A CA 1
ATOM 815 C C . LEU A 1 99 ? 10.75 -11.703 2.209 1 96.25 99 LEU A C 1
ATOM 817 O O . LEU A 1 99 ? 11.945 -11.984 2.168 1 96.25 99 LEU A O 1
ATOM 821 N N . GLU A 1 100 ? 9.961 -12.227 3.121 1 97 100 GLU A N 1
ATOM 822 C CA . GLU A 1 100 ? 10.438 -13.141 4.152 1 97 100 GLU A CA 1
ATOM 823 C C . GLU A 1 100 ? 10.273 -14.594 3.721 1 97 100 GLU A C 1
ATOM 825 O O . GLU A 1 100 ? 11.156 -15.422 3.949 1 97 100 GLU A O 1
ATOM 830 N N . SER A 1 101 ? 9.125 -14.859 3.143 1 97.94 101 SER A N 1
ATOM 831 C CA . SER A 1 101 ? 8.867 -16.234 2.695 1 97.94 101 SER A CA 1
ATOM 832 C C . SER A 1 101 ? 7.867 -16.25 1.546 1 97.94 101 SER A C 1
ATOM 834 O O . SER A 1 101 ? 7.059 -15.336 1.397 1 97.94 101 SER A O 1
ATOM 836 N N . PHE A 1 102 ? 8 -17.297 0.784 1 97.44 102 PHE A N 1
ATOM 837 C CA . PHE A 1 102 ? 7.141 -17.516 -0.372 1 97.44 102 PHE A CA 1
ATOM 838 C C . PHE A 1 102 ? 6.992 -19.016 -0.643 1 97.44 102 PHE A C 1
ATOM 840 O O . PHE A 1 102 ? 7.949 -19.688 -1.039 1 97.44 102 PHE A O 1
ATOM 847 N N . GLU A 1 103 ? 5.719 -19.469 -0.422 1 96.62 103 GLU A N 1
ATOM 848 C CA . GLU A 1 103 ? 5.484 -20.906 -0.526 1 96.62 103 GLU A CA 1
ATOM 849 C C . GLU A 1 103 ? 4.195 -21.203 -1.289 1 96.62 103 GLU A C 1
ATOM 851 O O . GLU A 1 103 ? 3.191 -20.5 -1.114 1 96.62 103 GLU A O 1
ATOM 856 N N . GLN A 1 104 ? 4.277 -22.203 -2.105 1 96 104 GLN A N 1
ATOM 857 C CA . GLN A 1 104 ? 3.066 -22.625 -2.805 1 96 104 GLN A CA 1
ATOM 858 C C . GLN A 1 104 ? 2.088 -23.312 -1.854 1 96 104 GLN A C 1
ATOM 860 O O . GLN A 1 104 ? 2.49 -24.125 -1.022 1 96 104 GLN A O 1
ATOM 865 N N . ILE A 1 105 ? 0.865 -22.859 -1.96 1 95.31 105 ILE A N 1
ATOM 866 C CA . ILE A 1 105 ? -0.19 -23.5 -1.182 1 95.31 105 ILE A CA 1
ATOM 867 C C . ILE A 1 105 ? -0.714 -24.719 -1.932 1 95.31 105 ILE A C 1
ATOM 869 O O . ILE A 1 105 ? -1.256 -24.609 -3.031 1 95.31 105 ILE A O 1
ATOM 873 N N . ILE A 1 106 ? -0.502 -25.859 -1.521 1 87.19 106 ILE A N 1
ATOM 874 C CA . ILE A 1 106 ? -0.962 -27.078 -2.158 1 87.19 106 ILE A CA 1
ATOM 875 C C . ILE A 1 106 ? -2.123 -27.672 -1.362 1 87.19 106 ILE A C 1
ATOM 877 O O . ILE A 1 106 ? -2.014 -27.875 -0.151 1 87.19 106 ILE A O 1
ATOM 881 N N . SER A 1 107 ? -3.395 -27.406 -1.818 1 72.5 107 SER A N 1
ATOM 882 C CA . SER A 1 107 ? -4.531 -28.047 -1.169 1 72.5 107 SER A CA 1
ATOM 883 C C . SER A 1 107 ? -4.434 -29.562 -1.25 1 72.5 107 SER A C 1
ATOM 885 O O . SER A 1 107 ? -4.266 -30.125 -2.336 1 72.5 107 SER A O 1
ATOM 887 N N . TYR A 1 108 ? -3.814 -30.234 -0.318 1 54.03 108 TYR A N 1
ATOM 888 C CA . TYR A 1 108 ? -3.891 -31.688 -0.321 1 54.03 108 TYR A CA 1
ATOM 889 C C . TYR A 1 108 ? -5.34 -32.156 -0.269 1 54.03 108 TYR A C 1
ATOM 891 O O . TYR A 1 108 ? -6.105 -31.734 0.598 1 54.03 108 TYR A O 1
ATOM 899 N N . LEU A 1 109 ? -5.906 -32.188 -1.343 1 39.06 1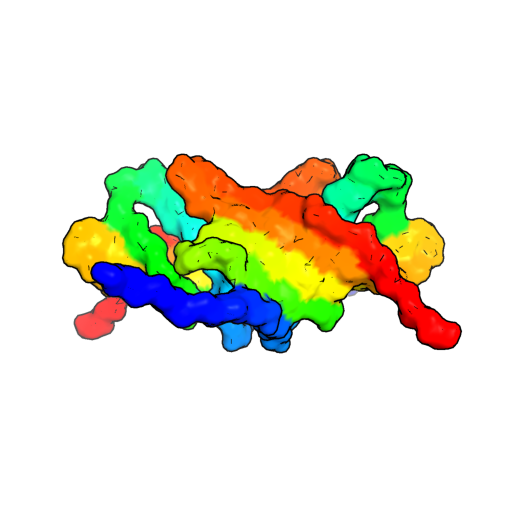09 LEU A N 1
ATOM 900 C CA . LEU A 1 109 ? -7.035 -33.125 -1.276 1 39.06 109 LEU A CA 1
ATOM 901 C C . LEU A 1 109 ? -6.551 -34.562 -1.12 1 39.06 109 LEU A C 1
ATOM 903 O O . LEU A 1 109 ? -5.512 -34.938 -1.672 1 39.06 109 LEU A O 1
ATOM 907 N N . MET B 1 1 ? -11.445 -2.217 -38.219 1 24.67 1 MET B N 1
ATOM 908 C CA . MET B 1 1 ? -12.055 -1.128 -37.469 1 24.67 1 MET B CA 1
ATOM 909 C C . MET B 1 1 ? -12.07 -1.442 -35.969 1 24.67 1 MET B C 1
ATOM 911 O O . MET B 1 1 ? -12.914 -2.213 -35.5 1 24.67 1 MET B O 1
ATOM 915 N N . SER B 1 2 ? -11.031 -1.888 -35.375 1 35.41 2 SER B N 1
ATOM 916 C CA . SER B 1 2 ? -10.891 -2.516 -34.094 1 35.41 2 SER B CA 1
ATOM 917 C C . SER B 1 2 ? -11.492 -1.65 -32.969 1 35.41 2 SER B C 1
ATOM 919 O O . SER B 1 2 ? -11.211 -0.453 -32.906 1 35.41 2 SER B O 1
ATOM 921 N N . SER B 1 3 ? -12.836 -1.77 -32.688 1 36.53 3 SER B N 1
ATOM 922 C CA . SER B 1 3 ? -13.688 -1.041 -31.766 1 36.53 3 SER B CA 1
ATOM 923 C C . SER B 1 3 ? -12.938 -0.712 -30.469 1 36.53 3 SER B C 1
ATOM 925 O O . SER B 1 3 ? -12.227 -1.561 -29.938 1 36.53 3 SER B O 1
ATOM 927 N N . LEU B 1 4 ? -12.531 0.555 -30.312 1 36.16 4 LEU B N 1
ATOM 928 C CA . LEU B 1 4 ? -11.844 1.236 -29.219 1 36.16 4 LEU B CA 1
ATOM 929 C C . LEU B 1 4 ? -12.422 0.82 -27.859 1 36.16 4 LEU B C 1
ATOM 931 O O . LEU B 1 4 ? -13.633 0.929 -27.641 1 36.16 4 LEU B O 1
ATOM 935 N N . PRO B 1 5 ? -12.195 -0.308 -27.266 1 40.16 5 PRO B N 1
ATOM 936 C CA . PRO B 1 5 ? -12.898 -0.635 -26.031 1 40.16 5 PRO B CA 1
ATOM 937 C C . PRO B 1 5 ? -13.367 0.606 -25.266 1 40.16 5 PRO B C 1
ATOM 939 O O . PRO B 1 5 ? -12.875 1.709 -25.516 1 40.16 5 PRO B O 1
ATOM 942 N N . SER B 1 6 ? -14.641 0.602 -24.562 1 41.41 6 SER B N 1
ATOM 943 C CA . SER B 1 6 ? -15.383 1.425 -23.609 1 41.41 6 SER B CA 1
ATOM 944 C C . SER B 1 6 ? -14.445 2.227 -22.719 1 41.41 6 SER B C 1
ATOM 946 O O . SER B 1 6 ? -13.539 1.664 -22.094 1 41.41 6 SER B O 1
ATOM 948 N N . ILE B 1 7 ? -14.062 3.398 -22.984 1 41.31 7 ILE B N 1
ATOM 949 C CA . ILE B 1 7 ? -13.383 4.441 -22.219 1 41.31 7 ILE B CA 1
ATOM 950 C C . ILE B 1 7 ? -13.797 4.367 -20.75 1 41.31 7 ILE B C 1
ATOM 952 O O . ILE B 1 7 ? -14.883 4.812 -20.375 1 41.31 7 ILE B O 1
ATOM 956 N N . CYS B 1 8 ? -14.117 3.305 -20.156 1 45.22 8 CYS B N 1
ATOM 957 C CA . CYS B 1 8 ? -14.516 3.383 -18.75 1 45.22 8 CYS B CA 1
ATOM 958 C C . CYS B 1 8 ? -13.781 4.52 -18.047 1 45.22 8 CYS B C 1
ATOM 960 O O . CYS B 1 8 ? -12.555 4.527 -17.969 1 45.22 8 CYS B O 1
ATOM 962 N N . SER B 1 9 ? -14.117 5.664 -18.266 1 52.03 9 SER B N 1
ATOM 963 C CA . SER B 1 9 ? -13.633 6.801 -17.484 1 52.03 9 SER B CA 1
ATOM 964 C C . SER B 1 9 ? -13.117 6.359 -16.125 1 52.03 9 SER B C 1
ATOM 966 O O . SER B 1 9 ? -13.875 5.805 -15.32 1 52.03 9 SER B O 1
ATOM 968 N N . LYS B 1 10 ? -12.031 5.73 -16.109 1 65.44 10 LYS B N 1
ATOM 969 C CA . LYS B 1 10 ? -11.516 5.188 -14.852 1 65.44 10 LYS B CA 1
ATOM 970 C C . LYS B 1 10 ? -11.805 6.133 -13.688 1 65.44 10 LYS B C 1
ATOM 972 O O . LYS B 1 10 ? -11.383 7.293 -13.703 1 65.44 10 LYS B O 1
ATOM 977 N N . ARG B 1 11 ? -12.992 6.098 -13.094 1 82.56 11 ARG B N 1
ATOM 978 C CA . ARG B 1 11 ? -13.555 6.863 -11.992 1 82.56 11 ARG B CA 1
ATOM 979 C C . ARG B 1 11 ? -12.758 6.645 -10.711 1 82.56 11 ARG B C 1
ATOM 981 O O . ARG B 1 11 ? -12.047 5.645 -10.578 1 82.56 11 ARG B O 1
ATOM 988 N N . TRP B 1 12 ? -12.711 7.742 -10.016 1 93.38 12 TRP B N 1
ATOM 989 C CA . TRP B 1 12 ? -12.195 7.613 -8.656 1 93.38 12 TRP B CA 1
ATOM 990 C C . TRP B 1 12 ? -13.016 6.602 -7.855 1 93.38 12 TRP B C 1
ATOM 992 O O . TRP B 1 12 ? -14.242 6.625 -7.891 1 93.38 12 TRP B O 1
ATOM 1002 N N . ILE B 1 13 ? -12.344 5.684 -7.328 1 93.31 13 ILE B N 1
ATOM 1003 C CA . ILE B 1 13 ? -12.961 4.703 -6.445 1 93.31 13 ILE B CA 1
ATOM 1004 C C . ILE B 1 13 ? -12.578 4.996 -4.996 1 93.31 13 ILE B C 1
ATOM 1006 O O . ILE B 1 13 ? -11.398 5.18 -4.684 1 93.31 13 ILE B O 1
ATOM 1010 N N . LYS B 1 14 ? -13.57 5.004 -4.18 1 95.31 14 LYS B N 1
ATOM 1011 C CA . LYS B 1 14 ? -13.312 5.293 -2.771 1 95.31 14 LYS B CA 1
ATOM 1012 C C . LYS B 1 14 ? -12.797 4.059 -2.041 1 95.31 14 LYS B C 1
ATOM 1014 O O . LYS B 1 14 ? -13.281 2.947 -2.264 1 95.31 14 LYS B O 1
ATOM 1019 N N . PHE B 1 15 ? -11.859 4.25 -1.144 1 94.88 15 PHE B N 1
ATOM 1020 C CA . PHE B 1 15 ? -11.391 3.158 -0.298 1 94.88 15 PHE B CA 1
ATOM 1021 C C . PHE B 1 15 ? -12.445 2.775 0.729 1 94.88 15 PHE B C 1
ATOM 1023 O O . PHE B 1 15 ? -13.008 3.641 1.399 1 94.88 15 PHE B O 1
ATOM 1030 N N . PRO B 1 16 ? -12.664 1.535 0.811 1 90.44 16 PRO B N 1
ATOM 1031 C CA . PRO B 1 16 ? -13.617 1.127 1.85 1 90.44 16 PRO B CA 1
ATOM 1032 C C . PRO B 1 16 ? -13.07 1.332 3.262 1 90.44 16 PRO B C 1
ATOM 1034 O O . PRO B 1 16 ? -13.836 1.558 4.199 1 90.44 16 PRO B O 1
ATOM 1037 N N . ASN B 1 17 ? -11.781 1.144 3.463 1 91.38 17 ASN B N 1
ATOM 1038 C CA . ASN B 1 17 ? -11.07 1.328 4.723 1 91.38 17 ASN B CA 1
ATOM 1039 C C . ASN B 1 17 ? -9.711 1.993 4.5 1 91.38 17 ASN B C 1
ATOM 1041 O O . ASN B 1 17 ? -8.891 1.497 3.729 1 91.38 17 ASN B O 1
ATOM 1045 N N . VAL B 1 18 ? -9.547 3.025 5.258 1 93.19 18 VAL B N 1
ATOM 1046 C CA . VAL B 1 18 ? -8.336 3.795 5.008 1 93.19 18 VAL B CA 1
ATOM 1047 C C . VAL B 1 18 ? -7.305 3.504 6.094 1 93.19 18 VAL B C 1
ATOM 1049 O O . VAL B 1 18 ? -6.156 3.951 6.008 1 93.19 18 VAL B O 1
ATOM 1052 N N . LEU B 1 19 ? -7.75 2.721 7.098 1 89.12 19 LEU B N 1
ATOM 1053 C CA . LEU B 1 19 ? -6.828 2.414 8.18 1 89.12 19 LEU B CA 1
ATOM 1054 C C . LEU B 1 19 ? -6.043 1.139 7.887 1 89.12 19 LEU B C 1
ATOM 1056 O O . LEU B 1 19 ? -6.016 0.218 8.711 1 89.12 19 LEU B O 1
ATOM 1060 N N . ILE B 1 20 ? -5.555 1.046 6.711 1 91.81 20 ILE B N 1
ATOM 1061 C CA . ILE B 1 20 ? -4.723 -0.087 6.328 1 91.81 20 ILE B CA 1
ATOM 1062 C C . ILE B 1 20 ? -3.264 0.354 6.23 1 91.81 20 ILE B C 1
ATOM 1064 O O . ILE B 1 20 ? -2.973 1.465 5.781 1 91.81 20 ILE B O 1
ATOM 1068 N N . PRO B 1 21 ? -2.391 -0.496 6.602 1 92.06 21 PRO B N 1
ATOM 1069 C CA . PRO B 1 21 ? -0.991 -0.092 6.746 1 92.06 21 PRO B CA 1
ATOM 1070 C C . PRO B 1 21 ? -0.363 0.348 5.426 1 92.06 21 PRO B C 1
ATOM 1072 O O . PRO B 1 21 ? 0.448 1.277 5.402 1 92.06 21 PRO B O 1
ATOM 1075 N N . CYS B 1 22 ? -0.673 -0.295 4.359 1 93.19 22 CYS B N 1
ATOM 1076 C CA . CYS B 1 22 ? -0.056 0.06 3.086 1 93.19 22 CYS B CA 1
ATOM 1077 C C . CYS B 1 22 ? -0.48 1.455 2.645 1 93.19 22 CYS B C 1
ATOM 1079 O O . CYS B 1 22 ? 0.33 2.215 2.111 1 93.19 22 CYS B O 1
ATOM 1081 N N . LEU B 1 23 ? -1.729 1.756 2.889 1 94.38 23 LEU B N 1
ATOM 1082 C CA . LEU B 1 23 ? -2.213 3.092 2.559 1 94.38 23 LEU B CA 1
ATOM 1083 C C . LEU B 1 23 ? -1.573 4.141 3.463 1 94.38 23 LEU B C 1
ATOM 1085 O O . LEU B 1 23 ? -1.229 5.234 3.006 1 94.38 23 LEU B O 1
ATOM 1089 N N . GLN B 1 24 ? -1.459 3.824 4.703 1 93.19 24 GLN B N 1
ATOM 1090 C CA . GLN B 1 24 ? -0.804 4.73 5.641 1 93.19 24 GLN B CA 1
ATOM 1091 C C . GLN B 1 24 ? 0.634 5.016 5.215 1 93.19 24 GLN B C 1
ATOM 1093 O O . GLN B 1 24 ? 1.11 6.145 5.336 1 93.19 24 GLN B O 1
ATOM 1098 N N . ALA B 1 25 ? 1.278 3.979 4.715 1 91.94 25 ALA B N 1
ATOM 1099 C CA . ALA B 1 25 ? 2.658 4.129 4.258 1 91.94 25 ALA B CA 1
ATOM 1100 C C . ALA B 1 25 ? 2.746 5.102 3.086 1 91.94 25 ALA B C 1
ATOM 1102 O O . ALA B 1 25 ? 3.67 5.914 3.012 1 91.94 25 ALA B O 1
ATOM 1103 N N . ILE B 1 26 ? 1.818 5.008 2.154 1 94.12 26 ILE B N 1
ATOM 1104 C CA . ILE B 1 26 ? 1.789 5.891 0.994 1 94.12 26 ILE B CA 1
ATOM 1105 C C . ILE B 1 26 ? 1.578 7.332 1.449 1 94.12 26 ILE B C 1
ATOM 1107 O O . ILE B 1 26 ? 2.277 8.242 0.995 1 94.12 26 ILE B O 1
ATOM 1111 N N . ALA B 1 27 ? 0.607 7.535 2.369 1 94.88 27 ALA B N 1
ATOM 1112 C CA . ALA B 1 27 ? 0.32 8.867 2.889 1 94.88 27 ALA B CA 1
ATOM 1113 C C . ALA B 1 27 ? 1.537 9.453 3.598 1 94.88 27 ALA B C 1
ATOM 1115 O O . ALA B 1 27 ? 1.867 10.625 3.41 1 94.88 27 ALA B O 1
ATOM 1116 N N . GLU B 1 28 ? 2.15 8.664 4.379 1 92.5 28 GLU B N 1
ATOM 1117 C CA . GLU B 1 28 ? 3.336 9.102 5.109 1 92.5 28 GLU B CA 1
ATOM 1118 C C . GLU B 1 28 ? 4.453 9.516 4.148 1 92.5 28 GLU B C 1
ATOM 1120 O O . GLU B 1 28 ? 5.152 10.5 4.387 1 92.5 28 GLU B O 1
ATOM 1125 N N . HIS B 1 29 ? 4.586 8.766 3.104 1 90.94 29 HIS B N 1
ATOM 1126 C CA . HIS B 1 29 ? 5.551 9.141 2.074 1 90.94 29 HIS B CA 1
ATOM 1127 C C . HIS B 1 29 ? 5.262 10.531 1.522 1 90.94 29 HIS B C 1
ATOM 1129 O O . HIS B 1 29 ? 6.184 11.312 1.285 1 90.94 29 HIS B O 1
ATOM 1135 N N . GLY B 1 30 ? 4.039 10.781 1.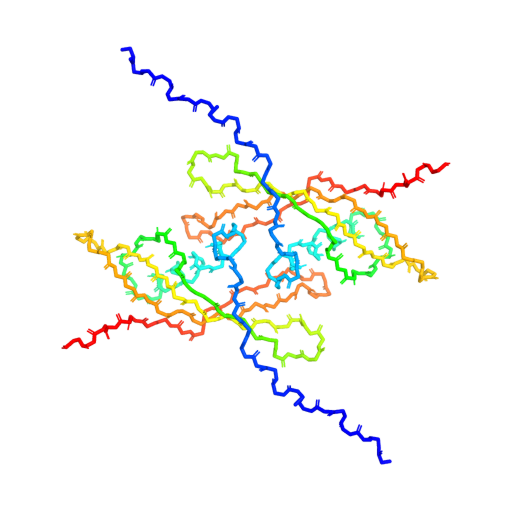284 1 93.31 30 GLY B N 1
ATOM 1136 C CA . GLY B 1 30 ? 3.65 12.086 0.775 1 93.31 30 GLY B CA 1
ATOM 1137 C C . GLY B 1 30 ? 4.035 13.227 1.699 1 93.31 30 GLY B C 1
ATOM 1138 O O . GLY B 1 30 ? 4.586 14.234 1.253 1 93.31 30 GLY B O 1
ATOM 1139 N N . ILE B 1 31 ? 3.797 13.078 2.939 1 92.5 31 ILE B N 1
ATOM 1140 C CA . ILE B 1 31 ? 4.109 14.109 3.926 1 92.5 31 ILE B CA 1
ATOM 1141 C C . ILE B 1 31 ? 5.621 14.305 4.008 1 92.5 31 ILE B C 1
ATOM 1143 O O . ILE B 1 31 ? 6.102 15.438 4.094 1 92.5 31 ILE B O 1
ATOM 1147 N N . GLU B 1 32 ? 6.359 13.203 3.918 1 90.56 32 GLU B N 1
ATOM 1148 C CA . GLU B 1 32 ? 7.816 13.281 3.99 1 90.56 32 GLU B CA 1
ATOM 1149 C C . GLU B 1 32 ? 8.383 14.031 2.789 1 90.56 32 GLU B C 1
ATOM 1151 O O . GLU B 1 32 ? 9.281 14.859 2.938 1 90.56 32 GLU B O 1
ATOM 1156 N N . GLU B 1 33 ? 7.867 13.711 1.638 1 90.19 33 GLU B N 1
ATOM 1157 C CA . GLU B 1 33 ? 8.32 14.414 0.439 1 90.19 33 GLU B CA 1
ATOM 1158 C C . GLU B 1 33 ? 8.008 15.906 0.518 1 90.19 33 GLU B C 1
ATOM 1160 O O . GLU B 1 33 ? 8.836 16.734 0.138 1 90.19 33 GLU B O 1
ATOM 1165 N N . PHE B 1 34 ? 6.859 16.188 1.002 1 93.12 34 PHE B N 1
ATOM 1166 C CA . PHE B 1 34 ? 6.449 17.578 1.135 1 93.12 34 PHE B CA 1
ATOM 1167 C C . PHE B 1 34 ? 7.352 18.312 2.115 1 93.12 34 PHE B C 1
ATOM 1169 O O . PHE B 1 34 ? 7.797 19.422 1.838 1 93.12 34 PHE B O 1
ATOM 1176 N N . LYS B 1 35 ? 7.547 17.688 3.248 1 90.56 35 LYS B N 1
ATOM 1177 C CA . LYS B 1 35 ? 8.422 18.266 4.258 1 90.56 35 LYS B CA 1
ATOM 1178 C C . LYS B 1 35 ? 9.812 18.547 3.691 1 90.56 35 LYS B C 1
ATOM 1180 O O . LYS B 1 35 ? 10.406 19.578 3.979 1 90.56 35 LYS B O 1
ATOM 1185 N N . LYS B 1 36 ? 10.281 17.656 2.988 1 88 36 LYS B N 1
ATOM 1186 C CA . LYS B 1 36 ? 11.609 17.781 2.408 1 88 36 LYS B CA 1
ATOM 1187 C C . LYS B 1 36 ? 11.672 18.938 1.41 1 88 36 LYS B C 1
ATOM 1189 O O . LYS B 1 36 ? 12.633 19.703 1.396 1 88 36 LYS B O 1
ATOM 1194 N N . LYS B 1 37 ? 10.656 19.109 0.685 1 90.38 37 LYS B N 1
ATOM 1195 C CA . LYS B 1 37 ? 10.633 20.109 -0.386 1 90.38 37 LYS B CA 1
ATOM 1196 C C . LYS B 1 37 ? 10.414 21.516 0.169 1 90.38 37 LYS B C 1
ATOM 1198 O O . LYS B 1 37 ? 10.945 22.484 -0.365 1 90.38 37 LYS B O 1
ATOM 1203 N N . HIS B 1 38 ? 9.609 21.641 1.262 1 91.19 38 HIS B N 1
ATOM 1204 C CA . HIS B 1 38 ? 9.195 22.969 1.713 1 91.19 38 HIS B CA 1
ATOM 1205 C C . HIS B 1 38 ? 9.797 23.297 3.074 1 91.19 38 HIS B C 1
ATOM 1207 O O . HIS B 1 38 ? 9.562 24.391 3.613 1 91.19 38 HIS B O 1
ATOM 1213 N N . GLU B 1 39 ? 10.562 22.438 3.686 1 89.81 39 GLU B N 1
ATOM 1214 C CA . GLU B 1 39 ? 11.219 22.641 4.969 1 89.81 39 GLU B CA 1
ATOM 1215 C C . GLU B 1 39 ? 10.211 22.984 6.062 1 89.81 39 GLU B C 1
ATOM 1217 O O . GLU B 1 39 ? 10.383 23.969 6.789 1 89.81 39 GLU B O 1
ATOM 1222 N N . VAL B 1 40 ? 9.156 22.266 6.012 1 89.62 40 VAL B N 1
ATOM 1223 C CA . VAL B 1 40 ? 8.141 22.438 7.043 1 89.62 40 VAL B CA 1
ATOM 1224 C C . VAL B 1 40 ? 8.18 21.25 8.008 1 89.62 40 VAL B C 1
ATOM 1226 O O . VAL B 1 40 ? 8.766 20.219 7.703 1 89.62 40 VAL B O 1
ATOM 1229 N N . SER B 1 41 ? 7.605 21.562 9.125 1 91.19 41 SER B N 1
ATOM 1230 C CA . SER B 1 41 ? 7.527 20.5 10.133 1 91.19 41 SER B CA 1
ATOM 1231 C C . SER B 1 41 ? 6.094 20.016 10.312 1 91.19 41 SER B C 1
ATOM 1233 O O . SER B 1 41 ? 5.234 20.766 10.781 1 91.19 41 SER B O 1
ATOM 1235 N N . LEU B 1 42 ? 5.844 18.891 9.82 1 93.44 42 LEU B N 1
ATOM 1236 C CA . LEU B 1 42 ? 4.562 18.203 9.984 1 93.44 42 LEU B CA 1
ATOM 1237 C C . LEU B 1 42 ? 4.758 16.797 10.531 1 93.44 42 LEU B C 1
ATOM 1239 O O . LEU B 1 42 ? 5.742 16.141 10.211 1 93.44 42 LEU B O 1
ATOM 1243 N N . ILE B 1 43 ? 3.883 16.438 11.406 1 92.31 43 ILE B N 1
ATOM 1244 C CA . ILE B 1 43 ? 3.904 15.078 11.938 1 92.31 43 ILE B CA 1
ATOM 1245 C C . ILE B 1 43 ? 2.672 14.32 11.461 1 92.31 43 ILE B C 1
ATOM 1247 O O . ILE B 1 43 ? 1.541 14.688 11.789 1 92.31 43 ILE B O 1
ATOM 1251 N N . TYR B 1 44 ? 2.93 13.266 10.742 1 92.38 44 TYR B N 1
ATOM 1252 C CA . TYR B 1 44 ? 1.863 12.445 10.172 1 92.38 44 TYR B CA 1
ATOM 1253 C C . TYR B 1 44 ? 0.999 11.844 11.273 1 92.38 44 TYR B C 1
ATOM 1255 O O . TYR B 1 44 ? 1.518 11.336 12.273 1 92.38 44 TYR B O 1
ATOM 1263 N N . LYS B 1 45 ? -0.26 11.945 11.102 1 94.12 45 LYS B N 1
ATOM 1264 C CA . LYS B 1 45 ? -1.167 11.25 12.016 1 94.12 45 LYS B CA 1
ATOM 1265 C C . LYS B 1 45 ? -1.83 10.062 11.32 1 94.12 45 LYS B C 1
ATOM 1267 O O . LYS B 1 45 ? -1.47 8.906 11.57 1 94.12 45 LYS B O 1
ATOM 1272 N N . ASN B 1 46 ? -2.828 10.312 10.383 1 94.88 46 ASN B N 1
ATOM 1273 C CA . ASN B 1 46 ? -3.5 9.227 9.672 1 94.88 46 ASN B CA 1
ATOM 1274 C C . ASN B 1 46 ? -4.219 9.734 8.43 1 94.88 46 ASN B C 1
ATOM 1276 O O . ASN B 1 46 ? -4.359 10.938 8.234 1 94.88 46 ASN B O 1
ATOM 1280 N N . VAL B 1 47 ? -4.609 8.797 7.586 1 96.81 47 VAL B N 1
ATOM 1281 C CA . VAL B 1 47 ? -5.52 9.062 6.477 1 96.81 47 VAL B CA 1
ATOM 1282 C C . VAL B 1 47 ? -6.961 9.055 6.973 1 96.81 47 VAL B C 1
ATOM 1284 O O . VAL B 1 47 ? -7.352 8.18 7.75 1 96.81 47 VAL B O 1
ATOM 1287 N N . VAL B 1 48 ? -7.715 9.992 6.559 1 96.94 48 VAL B N 1
ATOM 1288 C CA . VAL B 1 48 ? -9.109 10.055 6.992 1 96.94 48 VAL B CA 1
ATOM 1289 C C . VAL B 1 48 ? -10.023 9.617 5.855 1 96.94 48 VAL B C 1
ATOM 1291 O O . VAL B 1 48 ? -11.102 9.07 6.098 1 96.94 48 VAL B O 1
ATOM 1294 N N . GLU B 1 49 ? -9.648 9.945 4.637 1 97.06 49 GLU B N 1
ATOM 1295 C CA . GLU B 1 49 ? -10.367 9.562 3.428 1 97.06 49 GLU B CA 1
ATOM 1296 C C . GLU B 1 49 ? -9.422 9.406 2.24 1 97.06 49 GLU B C 1
ATOM 1298 O O . GLU B 1 49 ? -8.336 9.984 2.232 1 97.06 49 GLU B O 1
ATOM 1303 N N . GLY B 1 50 ? -9.914 8.586 1.271 1 97.44 50 GLY B N 1
ATOM 1304 C CA . GLY B 1 50 ? -9.047 8.438 0.114 1 97.44 50 GLY B CA 1
ATOM 1305 C C . GLY B 1 50 ? -9.742 7.781 -1.068 1 97.44 50 GLY B C 1
ATOM 1306 O O . GLY B 1 50 ? -10.734 7.07 -0.9 1 97.44 50 GLY B O 1
ATOM 1307 N N . TRP B 1 51 ? -9.203 8.055 -2.139 1 97.12 51 TRP B N 1
ATOM 1308 C CA . TRP B 1 51 ? -9.641 7.516 -3.426 1 97.12 51 TRP B CA 1
ATOM 1309 C C . TRP B 1 51 ? -8.438 7.09 -4.27 1 97.12 51 TRP B C 1
ATOM 1311 O O . TRP B 1 51 ? -7.324 7.566 -4.059 1 97.12 51 TRP B O 1
ATOM 1321 N N . TYR B 1 52 ? -8.742 6.113 -5.121 1 95.44 52 TYR B N 1
ATOM 1322 C CA . TYR B 1 52 ? -7.715 5.754 -6.094 1 95.44 52 TYR B CA 1
ATOM 1323 C C . TYR B 1 52 ? -8.312 5.629 -7.492 1 95.44 52 TYR B C 1
ATOM 1325 O O . TYR B 1 52 ? -9.516 5.449 -7.645 1 95.44 52 TYR B O 1
ATOM 1333 N N . LYS B 1 53 ? -7.453 5.809 -8.43 1 94.12 53 LYS B N 1
ATOM 1334 C CA . LYS B 1 53 ? -7.812 5.734 -9.844 1 94.12 53 LYS B CA 1
ATOM 1335 C C . LYS B 1 53 ? -6.707 5.074 -10.664 1 94.12 53 LYS B C 1
ATOM 1337 O O . LYS B 1 53 ? -5.531 5.418 -10.516 1 94.12 53 LYS B O 1
ATOM 1342 N N . GLU B 1 54 ? -7.109 4.137 -11.469 1 90.94 54 GLU B N 1
ATOM 1343 C CA . GLU B 1 54 ? -6.148 3.527 -12.383 1 90.94 54 GLU B CA 1
ATOM 1344 C C . GLU B 1 54 ? -5.953 4.387 -13.633 1 90.94 54 GLU B C 1
ATOM 1346 O O . GLU B 1 54 ? -6.926 4.84 -14.234 1 90.94 54 GLU B O 1
ATOM 1351 N N . LEU B 1 55 ? -4.695 4.68 -13.961 1 89.38 55 LEU B N 1
ATOM 1352 C CA . LEU B 1 55 ? -4.426 5.574 -15.078 1 89.38 55 LEU B CA 1
ATOM 1353 C C . LEU B 1 55 ? -4.191 4.781 -16.359 1 89.38 55 LEU B C 1
ATOM 1355 O O . LEU B 1 55 ? -4.426 5.289 -17.469 1 89.38 55 LEU B O 1
ATOM 1359 N N . ASP B 1 56 ? -3.611 3.645 -16.25 1 82.44 56 ASP B N 1
ATOM 1360 C CA . ASP B 1 56 ? -3.344 2.871 -17.453 1 82.44 56 ASP B CA 1
ATOM 1361 C C . ASP B 1 56 ? -4.191 1.601 -17.484 1 82.44 56 ASP B C 1
ATOM 1363 O O . ASP B 1 56 ? -4.77 1.204 -16.469 1 82.44 56 ASP B O 1
ATOM 1367 N N . ASP B 1 57 ? -4.297 1.133 -18.641 1 71.75 57 ASP B N 1
ATOM 1368 C CA . ASP B 1 57 ? -5.176 -0.008 -18.875 1 71.75 57 ASP B CA 1
ATOM 1369 C C . ASP B 1 57 ? -4.633 -1.269 -18.203 1 71.75 57 ASP B C 1
ATOM 1371 O O . ASP B 1 57 ? -5.379 -2.215 -17.953 1 71.75 57 ASP B O 1
ATOM 1375 N N . HIS B 1 58 ? -3.41 -1.227 -17.859 1 74.31 58 HIS B N 1
ATOM 1376 C CA . HIS B 1 58 ? -2.816 -2.441 -17.328 1 74.31 58 HIS B CA 1
ATOM 1377 C C . HIS B 1 58 ? -2.789 -2.408 -15.797 1 74.31 58 HIS B C 1
ATOM 1379 O O . HIS B 1 58 ? -2.457 -3.406 -15.156 1 74.31 58 HIS B O 1
ATOM 1385 N N . GLY B 1 59 ? -3.17 -1.276 -15.258 1 77.5 59 GLY B N 1
ATOM 1386 C CA . GLY B 1 59 ? -3.188 -1.195 -13.805 1 77.5 59 GLY B CA 1
ATOM 1387 C C . GLY B 1 59 ? -1.806 -1.028 -13.203 1 77.5 59 GLY B C 1
ATOM 1388 O O . GLY B 1 59 ? -1.604 -1.296 -12.016 1 77.5 59 GLY B O 1
ATOM 1389 N N . ASN B 1 60 ? -0.835 -0.568 -13.969 1 83.12 60 ASN B N 1
ATOM 1390 C CA . ASN B 1 60 ? 0.547 -0.419 -13.523 1 83.12 60 ASN B CA 1
ATOM 1391 C C . ASN B 1 60 ? 0.774 0.925 -12.836 1 83.12 60 ASN B C 1
ATOM 1393 O O . ASN B 1 60 ? 1.725 1.083 -12.07 1 83.12 60 ASN B O 1
ATOM 1397 N N . THR B 1 61 ? -0.097 1.849 -13.172 1 92.06 61 THR B N 1
ATOM 1398 C CA . THR B 1 61 ? 0.002 3.17 -12.562 1 92.06 61 THR B CA 1
ATOM 1399 C C . THR B 1 61 ? -1.287 3.523 -11.82 1 92.06 61 THR B C 1
ATOM 1401 O O . THR B 1 61 ? -2.367 3.521 -12.414 1 92.06 61 THR B O 1
ATOM 1404 N N . ILE B 1 62 ? -1.087 3.799 -10.562 1 94.44 62 ILE B N 1
ATOM 1405 C CA . ILE B 1 62 ? -2.234 4.121 -9.719 1 94.44 62 ILE B CA 1
ATOM 1406 C C . ILE B 1 62 ? -2.086 5.531 -9.164 1 94.44 62 ILE B C 1
ATOM 1408 O O . ILE B 1 62 ? -1.005 5.918 -8.711 1 94.44 62 ILE B O 1
ATOM 1412 N N . ARG B 1 63 ? -3.193 6.328 -9.297 1 96.12 63 ARG B N 1
ATOM 1413 C CA . ARG B 1 63 ? -3.252 7.641 -8.664 1 96.12 63 ARG B CA 1
ATOM 1414 C C . ARG B 1 63 ? -4.074 7.598 -7.383 1 96.12 63 ARG B C 1
ATOM 1416 O O . ARG B 1 63 ? -5.164 7.02 -7.355 1 96.12 63 ARG B O 1
ATOM 1423 N N . TYR B 1 64 ? -3.498 8.195 -6.328 1 97.44 64 TYR B N 1
ATOM 1424 C CA . TYR B 1 64 ? -4.184 8.297 -5.047 1 97.44 64 TYR B CA 1
ATOM 1425 C C . TYR B 1 64 ? -4.566 9.734 -4.738 1 97.44 64 TYR B C 1
ATOM 1427 O O . TYR B 1 64 ? -3.783 10.656 -4.988 1 97.44 64 TYR B O 1
ATOM 1435 N N . ARG B 1 65 ? -5.719 9.93 -4.281 1 98.19 65 ARG B N 1
ATOM 1436 C CA . ARG B 1 65 ? -6.156 11.164 -3.635 1 98.19 65 ARG B CA 1
ATOM 1437 C C . ARG B 1 65 ? -6.504 10.922 -2.17 1 98.19 65 ARG B C 1
ATOM 1439 O O . ARG B 1 65 ? -7.523 10.305 -1.861 1 98.19 65 ARG B O 1
ATOM 1446 N N . LEU B 1 66 ? -5.695 11.445 -1.284 1 98.44 66 LEU B N 1
ATOM 1447 C CA . LEU B 1 66 ? -5.824 11.125 0.134 1 98.44 66 LEU B CA 1
ATOM 1448 C C . LEU B 1 66 ? -6.051 12.391 0.956 1 98.44 66 LEU B C 1
ATOM 1450 O O . LEU B 1 66 ? -5.395 13.414 0.724 1 98.44 66 LEU B O 1
ATOM 1454 N N . HIS B 1 67 ? -7 12.312 1.786 1 98.44 67 HIS B N 1
ATOM 1455 C CA . HIS B 1 67 ? -7.121 13.305 2.852 1 98.44 67 HIS B CA 1
ATOM 1456 C C . HIS B 1 67 ? -6.398 12.844 4.113 1 98.44 67 HIS B C 1
ATOM 1458 O O . HIS B 1 67 ? -6.723 11.797 4.676 1 98.44 67 HIS B O 1
ATOM 1464 N N . ILE B 1 68 ? -5.469 13.656 4.543 1 97.94 68 ILE B N 1
ATOM 1465 C CA . ILE B 1 68 ? -4.52 13.281 5.582 1 97.94 68 ILE B CA 1
ATOM 1466 C C . ILE B 1 68 ? -4.578 14.281 6.73 1 97.94 68 ILE B C 1
ATOM 1468 O O . ILE B 1 68 ? -4.66 15.492 6.504 1 97.94 68 ILE B O 1
ATOM 1472 N N . GLN B 1 69 ? -4.531 13.758 7.906 1 97.38 69 GLN B N 1
ATOM 1473 C CA . GLN B 1 69 ? -4.371 14.609 9.078 1 97.38 69 GLN B CA 1
ATOM 1474 C C . GLN B 1 69 ? -2.928 14.602 9.57 1 97.38 69 GLN B C 1
ATOM 1476 O O . GLN B 1 69 ? -2.271 13.562 9.578 1 97.38 69 GLN B O 1
ATOM 1481 N N . ALA B 1 70 ? -2.492 15.734 9.945 1 96.56 70 ALA B N 1
ATOM 1482 C CA . ALA B 1 70 ? -1.136 15.898 10.461 1 96.56 70 ALA B CA 1
ATOM 1483 C C . ALA B 1 70 ? -1.076 17.031 11.484 1 96.56 70 ALA B C 1
ATOM 1485 O O . ALA B 1 70 ? -1.897 17.953 11.445 1 96.56 70 ALA B O 1
ATOM 1486 N N . TYR B 1 71 ? -0.104 16.906 12.344 1 96.25 71 TYR B N 1
ATOM 1487 C CA . TYR B 1 71 ? 0.131 17.938 13.336 1 96.25 71 TYR B CA 1
ATOM 1488 C C . TYR B 1 71 ? 1.204 18.922 12.867 1 96.25 71 TYR B C 1
ATOM 1490 O O . TYR B 1 71 ? 2.213 18.5 12.289 1 96.25 71 TYR B O 1
ATOM 1498 N N . ASP B 1 72 ? 0.917 20.156 13.141 1 93.88 72 ASP B N 1
ATOM 1499 C CA . ASP B 1 72 ? 1.965 21.125 12.852 1 93.88 72 ASP B CA 1
ATOM 1500 C C . ASP B 1 72 ? 2.889 21.312 14.055 1 93.88 72 ASP B C 1
ATOM 1502 O O . ASP B 1 72 ? 2.818 20.562 15.023 1 93.88 72 ASP B O 1
ATOM 1506 N N . CYS B 1 73 ? 3.777 22.266 13.984 1 90.81 73 CYS B N 1
ATOM 1507 C CA . CYS B 1 73 ? 4.832 22.484 14.969 1 90.81 73 CYS B CA 1
ATOM 1508 C C . CYS B 1 73 ? 4.246 22.891 16.312 1 90.81 73 CYS B C 1
ATOM 1510 O O . CYS B 1 73 ? 4.898 22.75 17.344 1 90.81 73 CYS B O 1
ATOM 1512 N N . ILE B 1 74 ? 3.059 23.469 16.359 1 93.56 74 ILE B N 1
ATOM 1513 C CA . ILE B 1 74 ? 2.443 23.891 17.609 1 93.56 74 ILE B CA 1
ATOM 1514 C C . ILE B 1 74 ? 1.339 22.906 18 1 93.56 74 ILE B C 1
ATOM 1516 O O . ILE B 1 74 ? 0.446 23.25 18.781 1 93.56 74 ILE B O 1
ATOM 1520 N N . ARG B 1 75 ? 1.238 21.719 17.328 1 92.31 75 ARG B N 1
ATOM 1521 C CA . ARG B 1 75 ? 0.406 20.562 17.656 1 92.31 75 ARG B CA 1
ATOM 1522 C C . ARG B 1 75 ? -1.043 20.797 17.234 1 92.31 75 ARG B C 1
ATOM 1524 O O . ARG B 1 75 ? -1.966 20.281 17.875 1 92.31 75 ARG B O 1
ATOM 1531 N N . ARG B 1 76 ? -1.199 21.766 16.328 1 94.38 76 ARG B N 1
ATOM 1532 C CA . ARG B 1 76 ? -2.529 21.859 15.742 1 94.38 76 ARG B CA 1
ATOM 1533 C C . ARG B 1 76 ? -2.75 20.75 14.719 1 94.38 76 ARG B C 1
ATOM 1535 O O . ARG B 1 76 ? -1.855 20.438 13.93 1 94.38 76 ARG B O 1
ATOM 1542 N N . LEU B 1 77 ? -3.965 20.156 14.805 1 95.75 77 LEU B N 1
ATOM 1543 C CA . LEU B 1 77 ? -4.344 19.125 13.836 1 95.75 77 LEU B CA 1
ATOM 1544 C C . LEU B 1 77 ? -4.867 19.766 12.555 1 95.75 77 LEU B C 1
ATOM 1546 O O . LEU B 1 77 ? -5.895 20.438 12.57 1 95.75 77 LEU B O 1
ATOM 1550 N N . LEU B 1 78 ? -4.117 19.484 11.531 1 96.12 78 LEU B N 1
ATOM 1551 C CA . LEU B 1 78 ? -4.477 20.031 10.234 1 96.12 78 LEU B CA 1
ATOM 1552 C C . LEU B 1 78 ? -4.84 18.938 9.25 1 96.12 78 LEU B C 1
ATOM 1554 O O . LEU B 1 78 ? -4.465 17.766 9.445 1 96.12 78 LEU B O 1
ATOM 1558 N N . LYS B 1 79 ? -5.652 19.344 8.227 1 97.25 79 LYS B N 1
ATOM 1559 C CA . LYS B 1 79 ? -6.051 18.406 7.172 1 97.25 79 LYS B CA 1
ATOM 1560 C C . LYS B 1 79 ? -5.465 18.812 5.824 1 97.25 79 LYS B C 1
ATOM 1562 O O . LYS B 1 79 ? -5.477 20 5.469 1 97.25 79 LYS B O 1
ATOM 1567 N N . PHE B 1 80 ? -4.961 17.844 5.148 1 97.5 80 PHE B N 1
ATOM 1568 C CA . PHE B 1 80 ? -4.34 18.078 3.852 1 97.5 80 PHE B CA 1
ATOM 1569 C C . PHE B 1 80 ? -4.883 17.125 2.803 1 97.5 80 PHE B C 1
ATOM 1571 O O . PHE B 1 80 ? -5.336 16.016 3.135 1 97.5 80 PHE B O 1
ATOM 1578 N N . GLU B 1 81 ? -4.902 17.547 1.614 1 98.12 81 GLU B N 1
ATOM 1579 C CA . GLU B 1 81 ? -5.105 16.672 0.467 1 98.12 81 GLU B CA 1
ATOM 1580 C C . GLU B 1 81 ? -3.787 16.391 -0.249 1 98.12 81 GLU B C 1
ATOM 1582 O O . GLU B 1 81 ? -3.057 17.312 -0.606 1 98.12 81 GLU B O 1
ATOM 1587 N N . ALA B 1 82 ? -3.5 15.188 -0.381 1 98.19 82 ALA B N 1
ATOM 1588 C CA . ALA B 1 82 ? -2.312 14.758 -1.114 1 98.19 82 ALA B CA 1
ATOM 1589 C C . ALA B 1 82 ? -2.693 13.914 -2.328 1 98.19 82 ALA B C 1
ATOM 1591 O O . ALA B 1 82 ? -3.545 13.023 -2.234 1 98.19 82 ALA B O 1
ATOM 1592 N N . VAL B 1 83 ? -2.117 14.203 -3.453 1 98.5 83 VAL B N 1
ATOM 1593 C C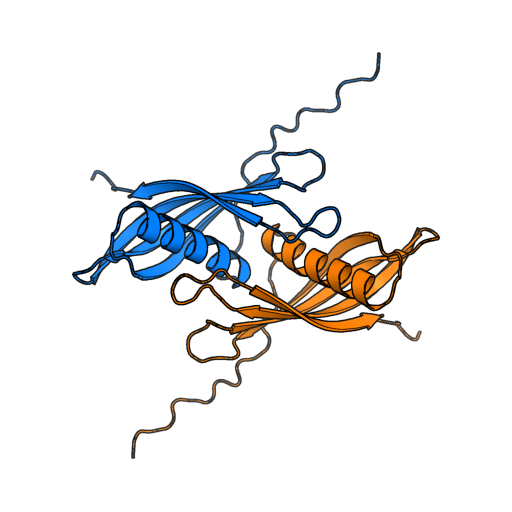A . VAL B 1 83 ? -2.25 13.383 -4.652 1 98.5 83 VAL B CA 1
ATOM 1594 C C . VAL B 1 83 ? -0.912 12.719 -4.977 1 98.5 83 VAL B C 1
ATOM 1596 O O . VAL B 1 83 ? 0.108 13.398 -5.117 1 98.5 83 VAL B O 1
ATOM 1599 N N . LEU B 1 84 ? -0.939 11.375 -5.008 1 97.5 84 LEU B N 1
ATOM 1600 C CA . LEU B 1 84 ? 0.28 10.602 -5.215 1 97.5 84 LEU B CA 1
ATOM 1601 C C . LEU B 1 84 ? 0.13 9.664 -6.41 1 97.5 84 LEU B C 1
ATOM 1603 O O . LEU B 1 84 ? -0.989 9.32 -6.797 1 97.5 84 LEU B O 1
ATOM 1607 N N . LEU B 1 85 ? 1.284 9.328 -6.973 1 95.38 85 LEU B N 1
ATOM 1608 C CA . LEU B 1 85 ? 1.348 8.352 -8.062 1 95.38 85 LEU B CA 1
ATOM 1609 C C . LEU B 1 85 ? 2.176 7.141 -7.656 1 95.38 85 LEU B C 1
ATOM 1611 O O . LEU B 1 85 ? 3.295 7.281 -7.16 1 95.38 85 LEU B O 1
ATOM 1615 N N . GLN B 1 86 ? 1.5 6 -7.809 1 92.56 86 GLN B N 1
ATOM 1616 C CA . GLN B 1 86 ? 2.227 4.754 -7.598 1 92.56 86 GLN B CA 1
ATOM 1617 C C . GLN B 1 86 ? 2.42 3.998 -8.906 1 92.56 86 GLN B C 1
ATOM 1619 O O . GLN B 1 86 ? 1.452 3.725 -9.625 1 92.56 86 GLN B O 1
ATOM 1624 N N . GLN B 1 87 ? 3.656 3.666 -9.156 1 89.56 87 GLN B N 1
ATOM 1625 C CA . GLN B 1 87 ? 3.988 2.816 -10.297 1 89.56 87 GLN B CA 1
ATOM 1626 C C . GLN B 1 87 ? 4.426 1.429 -9.844 1 89.56 87 GLN B C 1
ATOM 1628 O O . GLN B 1 87 ? 5.395 1.293 -9.086 1 89.56 87 GLN B O 1
ATOM 1633 N N . HIS B 1 88 ? 3.617 0.415 -10.289 1 85.88 88 HIS B N 1
ATOM 1634 C CA . HIS B 1 88 ? 3.951 -0.963 -9.945 1 85.88 88 HIS B CA 1
ATOM 1635 C C . HIS B 1 88 ? 5.305 -1.36 -10.523 1 85.88 88 HIS B C 1
ATOM 1637 O O . HIS B 1 88 ? 5.773 -0.757 -11.484 1 85.88 88 HIS B O 1
ATOM 1643 N N . ALA B 1 89 ? 5.895 -2.344 -9.82 1 76 89 ALA B N 1
ATOM 1644 C CA . ALA B 1 89 ? 7.199 -2.84 -10.25 1 76 89 ALA B CA 1
ATOM 1645 C C . ALA B 1 89 ? 7.129 -3.395 -11.672 1 76 89 ALA B C 1
ATOM 1647 O O . ALA B 1 89 ? 6.172 -4.086 -12.031 1 76 89 ALA B O 1
ATOM 1648 N N . GLN B 1 90 ? 8.086 -2.885 -12.461 1 69.94 90 GLN B N 1
ATOM 1649 C CA . GLN B 1 90 ? 8.234 -3.404 -13.812 1 69.94 90 GLN B CA 1
ATOM 1650 C C . GLN B 1 90 ? 9.68 -3.789 -14.102 1 69.94 90 GLN B C 1
ATOM 1652 O O . GLN B 1 90 ? 10.609 -3.094 -13.688 1 69.94 90 GLN B O 1
ATOM 1657 N N . ASN B 1 91 ? 9.727 -4.828 -14.828 1 66.38 91 ASN B N 1
ATOM 1658 C CA . ASN B 1 91 ? 11.008 -5.227 -15.391 1 66.38 91 ASN B CA 1
ATOM 1659 C C . ASN B 1 91 ? 12.117 -5.168 -14.344 1 66.38 91 ASN B C 1
ATOM 1661 O O . ASN B 1 91 ? 13.156 -4.547 -14.562 1 66.38 91 ASN B O 1
ATOM 1665 N N . ASN B 1 92 ? 11.914 -5.68 -13.227 1 65 92 ASN B N 1
ATOM 1666 C CA . ASN B 1 92 ? 12.93 -5.785 -12.18 1 65 92 ASN B CA 1
ATOM 1667 C C . ASN B 1 92 ? 13.109 -4.469 -11.438 1 65 92 ASN B C 1
ATOM 1669 O O . ASN B 1 92 ? 14.07 -4.297 -10.688 1 65 92 ASN B O 1
ATOM 1673 N N . GLU B 1 93 ? 12.375 -3.615 -11.828 1 69.88 93 GLU B N 1
ATOM 1674 C CA . GLU B 1 93 ? 12.414 -2.373 -11.062 1 69.88 93 GLU B CA 1
ATOM 1675 C C . GLU B 1 93 ? 11.398 -2.393 -9.922 1 69.88 93 GLU B C 1
ATOM 1677 O O . GLU B 1 93 ? 10.336 -3.018 -10.039 1 69.88 93 GLU B O 1
ATOM 1682 N N . LYS B 1 94 ? 11.758 -1.641 -8.914 1 73.25 94 LYS B N 1
ATOM 1683 C CA . LYS B 1 94 ? 10.914 -1.585 -7.727 1 73.25 94 LYS B CA 1
ATOM 1684 C C . LYS B 1 94 ? 9.742 -0.624 -7.926 1 73.25 94 LYS B C 1
ATOM 1686 O O . LYS B 1 94 ? 9.797 0.253 -8.789 1 73.25 94 LYS B O 1
ATOM 1691 N N . SER B 1 95 ? 8.719 -0.836 -7.188 1 82.12 95 SER B N 1
ATOM 1692 C CA . SER B 1 95 ? 7.578 0.073 -7.168 1 82.12 95 SER B CA 1
ATOM 1693 C C . SER B 1 95 ? 7.984 1.462 -6.688 1 82.12 95 SER B C 1
ATOM 1695 O O . SER B 1 95 ? 8.805 1.595 -5.777 1 82.12 95 SER B O 1
ATOM 1697 N N . THR B 1 96 ? 7.543 2.504 -7.383 1 86.38 96 THR B N 1
ATOM 1698 C CA . THR B 1 96 ? 7.867 3.879 -7.02 1 86.38 96 THR B CA 1
ATOM 1699 C C . THR B 1 96 ? 6.605 4.652 -6.645 1 86.38 96 THR B C 1
ATOM 1701 O O . THR B 1 96 ? 5.531 4.402 -7.199 1 86.38 96 THR B O 1
ATOM 1704 N N . ILE B 1 97 ? 6.754 5.559 -5.68 1 91.38 97 ILE B N 1
ATOM 1705 C CA . ILE B 1 97 ? 5.684 6.461 -5.281 1 91.38 97 ILE B CA 1
ATOM 1706 C C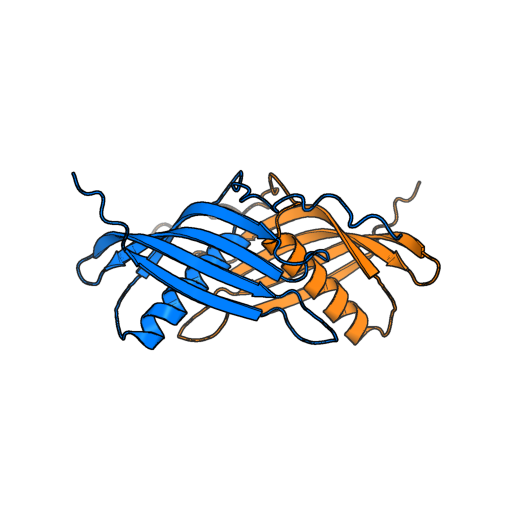 . ILE B 1 97 ? 6.168 7.906 -5.367 1 91.38 97 ILE B C 1
ATOM 1708 O O . ILE B 1 97 ? 7.254 8.234 -4.875 1 91.38 97 ILE B O 1
ATOM 1712 N N . THR B 1 98 ? 5.422 8.758 -6.047 1 93.25 98 THR B N 1
ATOM 1713 C CA . THR B 1 98 ? 5.766 10.164 -6.188 1 93.25 98 THR B CA 1
ATOM 1714 C C . THR B 1 98 ? 4.602 11.055 -5.75 1 93.25 98 THR B C 1
ATOM 1716 O O . THR B 1 98 ? 3.439 10.703 -5.957 1 93.25 98 THR B O 1
ATOM 1719 N N . LEU B 1 99 ? 5.008 12.188 -5.207 1 96.31 99 LEU B N 1
ATOM 1720 C CA . LEU B 1 99 ? 4.008 13.164 -4.793 1 96.31 99 LEU B CA 1
ATOM 1721 C C . LEU B 1 99 ? 3.697 14.133 -5.93 1 96.31 99 LEU B C 1
ATOM 1723 O O . LEU B 1 99 ? 4.594 14.82 -6.43 1 96.31 99 LEU B O 1
ATOM 1727 N N . GLU B 1 100 ? 2.445 14.266 -6.32 1 96.94 100 GLU B N 1
ATOM 1728 C CA . GLU B 1 100 ? 2.033 15.188 -7.371 1 96.94 100 GLU B CA 1
ATOM 1729 C C . GLU B 1 100 ? 1.589 16.531 -6.785 1 96.94 100 GLU B C 1
ATOM 1731 O O . GLU B 1 100 ? 1.909 17.578 -7.328 1 96.94 100 GLU B O 1
ATOM 1736 N N . SER B 1 101 ? 0.84 16.438 -5.711 1 98 101 SER B N 1
ATOM 1737 C CA . SER B 1 101 ? 0.362 17.656 -5.078 1 98 101 SER B CA 1
ATOM 1738 C C . SER B 1 101 ? 0.071 17.438 -3.598 1 98 101 SER B C 1
ATOM 1740 O O . SER B 1 101 ? -0.197 16.312 -3.174 1 98 101 SER B O 1
ATOM 1742 N N . PHE B 1 102 ? 0.169 18.531 -2.9 1 97.44 102 PHE B N 1
ATOM 1743 C CA . PHE B 1 102 ? -0.075 18.547 -1.463 1 97.44 102 PHE B CA 1
ATOM 1744 C C . PHE B 1 102 ? -0.591 19.906 -1.021 1 97.44 102 PHE B C 1
ATOM 1746 O O . PHE B 1 102 ? 0.144 20.906 -1.058 1 97.44 102 PHE B O 1
ATOM 1753 N N . GLU B 1 103 ? -1.89 19.875 -0.581 1 96.5 103 GLU B N 1
ATOM 1754 C CA . GLU B 1 103 ? -2.535 21.141 -0.252 1 96.5 103 GLU B CA 1
ATOM 1755 C C . GLU B 1 103 ? -3.33 21.031 1.045 1 96.5 103 GLU B C 1
ATOM 1757 O O . GLU B 1 103 ? -3.986 20.016 1.297 1 96.5 103 GLU B O 1
ATOM 1762 N N . GLN B 1 104 ? -3.229 22.062 1.814 1 96 104 GLN B N 1
ATOM 1763 C CA . GLN B 1 104 ? -4.031 22.094 3.031 1 96 104 GLN B CA 1
ATOM 1764 C C . GLN B 1 104 ? -5.508 22.312 2.711 1 96 104 GLN B C 1
ATOM 1766 O O . GLN B 1 104 ? -5.852 23.125 1.855 1 96 104 GLN B O 1
ATOM 1771 N N . ILE B 1 105 ? -6.285 21.469 3.33 1 95.31 105 ILE B N 1
ATOM 1772 C CA . ILE B 1 105 ? -7.73 21.641 3.199 1 95.31 105 ILE B CA 1
ATOM 1773 C C . ILE B 1 105 ? -8.227 22.656 4.219 1 95.31 105 ILE B C 1
ATOM 1775 O O . ILE B 1 105 ? -8.109 22.453 5.43 1 95.31 105 ILE B O 1
ATOM 1779 N N . ILE B 1 106 ? -8.656 23.766 3.863 1 87.31 106 ILE B N 1
ATOM 1780 C CA . ILE B 1 106 ? -9.148 24.812 4.758 1 87.31 106 ILE B CA 1
ATOM 1781 C C . ILE B 1 106 ? -10.664 24.891 4.668 1 87.31 106 ILE B C 1
ATOM 1783 O O . ILE B 1 106 ? -11.227 25.016 3.574 1 87.31 106 ILE B O 1
ATOM 1787 N N . SER B 1 107 ? -11.375 24.219 5.633 1 72.56 107 SER B N 1
ATOM 1788 C CA . SER B 1 107 ? -12.828 24.375 5.668 1 72.56 107 SER B CA 1
ATOM 1789 C C . SER B 1 107 ? -13.227 25.828 5.867 1 72.56 107 SER B C 1
ATOM 1791 O O . SER B 1 107 ? -12.773 26.484 6.809 1 72.56 107 SER B O 1
ATOM 1793 N N . TYR B 1 108 ? -13.406 26.594 4.848 1 54.44 108 TYR B N 1
ATOM 1794 C CA . TYR B 1 108 ? -13.961 27.922 5.047 1 54.44 108 TYR B CA 1
ATOM 1795 C C . TYR B 1 108 ? -15.336 27.844 5.711 1 54.44 108 TYR B C 1
ATOM 1797 O O . TYR B 1 108 ? -16.219 27.125 5.246 1 54.44 108 TYR B O 1
ATOM 1805 N N . LEU B 1 109 ? -15.32 27.75 6.914 1 39.59 109 LEU B N 1
ATOM 1806 C CA . LEU B 1 109 ? -16.594 28.188 7.469 1 39.59 109 LEU B CA 1
ATOM 1807 C C . LEU B 1 109 ? -16.781 29.688 7.254 1 39.59 109 LEU B C 1
ATOM 1809 O O . LEU B 1 109 ? -15.82 30.453 7.285 1 39.59 109 LEU B O 1
#

Solvent-accessible surface area (backbone atoms only — not comparable to full-atom values): 12548 Å² total; per-residue (Å²): 131,81,76,74,74,84,75,65,70,63,56,77,40,70,58,91,67,52,90,38,71,61,55,43,43,54,52,47,50,42,54,52,52,47,26,68,75,66,74,51,65,69,42,78,69,49,52,76,43,45,29,37,28,54,75,42,96,81,61,45,33,38,38,36,43,34,33,32,35,28,27,40,85,87,67,47,82,40,43,28,38,36,32,34,39,37,34,46,60,49,95,90,37,74,63,47,77,44,72,77,45,78,43,76,57,72,81,81,121,131,81,76,74,74,84,75,66,69,63,54,77,40,70,58,93,66,52,89,38,69,61,56,42,42,54,52,47,48,42,53,50,52,47,26,67,74,67,73,50,66,68,43,80,69,49,54,78,44,44,30,39,28,53,75,42,97,81,60,46,33,36,37,36,43,32,34,33,36,29,24,40,87,86,67,49,82,41,44,28,40,36,32,36,38,36,35,46,58,49,94,90,37,72,63,46,74,45,71,75,45,77,42,74,56,74,81,79,123

pLDDT: mean 85.74, std 17.14, range [24.67, 98.5]

Sequence (218 aa):
MSSLPSICSKRWIKFPNVLIPCLQAIAEHGIEEFKKKHEVSLIYKNVVEGWYKELDDHGNTIRYRLHIQAYDCIRRLLKFEAVLLQQHAQNNEKSTITLESFEQIISYLMSSLPSICSKRWIKFPNVLIPCLQAIAEHGIEEFKKKHEVSLIYKNVVEGWYKELDDHGNTIRYRLHIQAYDCIRRLLKFEAVLLQQHAQNNEKSTITLESFEQIISYL

InterPro domains:
  IPR009994 Phloem filament PP1 [PF07430] (21-91)
  IPR027214 Cystatin [PTHR47116] (10-105)
  IPR046350 Cystatin superfamily [SSF54403] (12-94)

Radius of gyration: 19.01 Å; Cα contacts (8 Å, |Δi|>4): 436; chains: 2; bounding box: 32×61×76 Å

Organism: Cucumis sativus (NCBI:txid3659)

Foldseek 3Di:
DPPPPDCPVQDWDWDPDFPDDVNFVLVVVQVVVVCVVPVFDKAWDGWDIKTKGQDDPVSQKMKMWTWTWIAGPVGDIWIKIWIKMWGPDDDPRHIDIDTDDIGTDDPPD/DPPPPDCPVQDWDWDPDFPDDVNFVLVVVQVVVVCVVPVFDKAWDGWDIKTKGQDDPVSQKMKMWTWTWIAGPVGDIWIKIWIKMWGPDDDPRHIDIGTDDIGTDDPPD

Nearest PDB structures (foldseek):
  1jkg-assembly1_A  TM=6.494E-01  e=2.899E-01  Homo sapiens
  1zx2-assembly1_B  TM=6.972E-01  e=6.128E-01  Saccharomyces cerevisiae
  2qiy-assembly1_B  TM=6.812E-01  e=6.465E-01  Saccharomyces cerevisiae
  2qiy-assembly1_A  TM=6.766E-01  e=9.916E-01  Saccharomyces cerevisiae
  1jkg-assembly1_A  TM=6.494E-01  e=4.361E-01  Homo sapiens

Secondary structure (DSSP, 8-state):
------------EE-S----HHHHHHHHHHHHHHHHHHT---EEEEEEEEEEEE-STTS-EEEEEEEEEEE-TT--EEEEEEEEEEE---TTPPPEEEEEEEEE-----/------------EE-S----HHHHHHHHHHHHHHHHHHT---EEEEEEEEEEEE-STTS-EEEEEEEEEEE-TT--EEEEEEEEEEE---TTPPPEEEEEEEEE-----